Protein AF-0000000080440309 (afdb_homodimer)

Organism: NCBI:txid29372

Nearest PDB structures (foldseek):
  2r6d-assembly1_A  TM=6.474E-01  e=8.992E-04  unclassified
  7x1y-assembly1_A  TM=7.489E-01  e=9.544E-03  Synechococcus elongatus PCC 7942 = FACHB-805
  2b8t-assembly1_A  TM=6.253E-01  e=3.786E-02  Ureaplasma parvum
  8ro0-assembly1_B  TM=3.410E-01  e=2.085E-01  Caenorhabditis elegans
  5m59-assembly4_A  TM=3.272E-01  e=3.280E+00  Thermochaetoides thermophila

Radius of gyration: 19.25 Å; Cα contacts (8 Å, |Δi|>4): 485; chains: 2; bounding box: 38×58×42 Å

Foldseek 3Di:
DFAEDEDAPPPCVVVVLQVVQQVCLVVAPFAEEEEEQDCVCVVSHDPSHHYYHCVVPLQEALVSVLVVVVVVCVVGLRYAEYEYEAVVVRHPDDPVSVLVSVVVVVVVCVVSVHYYYYYYNCVVPPDDDPSCVVND/DFAEDEDAPPPCVVVVLQVVQQVCLVVAPFAEEEEEQDCPCVVSHDPSHHYYHCVVPLQEALVSVLVVVVVVCVVGLRYAEYEYEAVVVRHPDDPVSVLVSVVVVVVVCVVSVHYYYYYYNCVPPPDDDPSCVVND

Secondary structure (DSSP, 8-state):
-EEEEEE-TTSSHHHHHHHHHHHHTTT-SSEEEEEESSSTTGGGS-TTSEEEEGGGGT--SHHHHHHHHHHHHHH-TTEEEEEE--HHHH----HHHHHHHHHHHHHHHHHHT-EEEEEEEGGG-SS--HHHHTT-/-EEEEEE-TTSSHHHHHHHHHHHHTTT-SSEEEEEESSSTTGGGS-TTSEEEEGGGGT--SHHHHHHHHHHHHHH-TTEEEEEES-HHHH----HHHHHHHHHHHHHHHHHHT-EEEEEEEGGG-SS--HHHHTT-

Structure (mmCIF, N/CA/C/O backbone):
data_AF-0000000080440309-model_v1
#
loop_
_entity.id
_entity.type
_entity.pdbx_description
1 polymer 'Twitching motility protein PilT'
#
loop_
_atom_site.group_PDB
_atom_site.id
_atom_site.type_symbol
_atom_site.label_atom_id
_atom_site.label_alt_id
_atom_site.label_comp_id
_atom_site.label_asym_id
_atom_site.label_entity_id
_atom_site.label_seq_id
_atom_site.pdbx_PDB_ins_code
_atom_site.Cartn_x
_atom_site.Cartn_y
_atom_site.Cartn_z
_atom_site.occupancy
_atom_site.B_iso_or_equiv
_atom_site.auth_seq_id
_atom_site.auth_comp_id
_atom_site.auth_asym_id
_atom_site.auth_atom_id
_atom_site.pdbx_PDB_model_num
ATOM 1 N N . MET A 1 1 ? 6.879 -8.375 -15.867 1 90.25 1 MET A N 1
ATOM 2 C CA . MET A 1 1 ? 6.023 -9.383 -16.5 1 90.25 1 MET A CA 1
ATOM 3 C C . MET A 1 1 ? 5.008 -9.93 -15.492 1 90.25 1 MET A C 1
ATOM 5 O O . MET A 1 1 ? 5.27 -9.961 -14.289 1 90.25 1 MET A O 1
ATOM 9 N N . ILE A 1 2 ? 3.83 -10.242 -16.094 1 93.12 2 ILE A N 1
ATOM 10 C CA . ILE A 1 2 ? 2.801 -10.875 -15.273 1 93.12 2 ILE A CA 1
ATOM 11 C C . ILE A 1 2 ? 2.52 -12.281 -15.805 1 93.12 2 ILE A C 1
ATOM 13 O O . ILE A 1 2 ? 2.268 -12.461 -17 1 93.12 2 ILE A O 1
ATOM 17 N N . GLN A 1 3 ? 2.645 -13.203 -14.938 1 90.94 3 GLN A N 1
ATOM 18 C CA . GLN A 1 3 ? 2.281 -14.586 -15.25 1 90.94 3 GLN A CA 1
ATOM 19 C C . GLN A 1 3 ? 1.115 -15.055 -14.383 1 90.94 3 GLN A C 1
ATOM 21 O O . GLN A 1 3 ? 1.166 -14.945 -13.156 1 90.94 3 GLN A O 1
ATOM 26 N N . ILE A 1 4 ? 0.115 -15.586 -15.086 1 88.75 4 ILE A N 1
ATOM 27 C CA . ILE A 1 4 ? -1.08 -16.031 -14.375 1 88.75 4 ILE A CA 1
ATOM 28 C C . ILE A 1 4 ? -1.204 -17.547 -14.461 1 88.75 4 ILE A C 1
ATOM 30 O O . ILE A 1 4 ? -1.053 -18.125 -15.547 1 88.75 4 ILE A O 1
ATOM 34 N N . PHE A 1 5 ? -1.469 -18.109 -13.383 1 83.19 5 PHE A N 1
ATOM 35 C CA . PHE A 1 5 ? -1.738 -19.547 -13.32 1 83.19 5 PHE A CA 1
ATOM 36 C C . PHE A 1 5 ? -3.207 -19.812 -13.016 1 83.19 5 PHE A C 1
ATOM 38 O O . PHE A 1 5 ? -3.727 -19.344 -12 1 83.19 5 PHE A O 1
ATOM 45 N N . CYS A 1 6 ? -3.871 -20.344 -14.086 1 76.31 6 CYS A N 1
ATOM 46 C CA . CYS A 1 6 ? -5.293 -20.641 -13.969 1 76.31 6 CYS A CA 1
ATOM 47 C C . CYS A 1 6 ? -5.52 -22.141 -13.805 1 76.31 6 CYS A C 1
ATOM 49 O O . CYS A 1 6 ? -4.969 -22.938 -14.57 1 76.31 6 CYS A O 1
ATOM 51 N N . ASN A 1 7 ? -5.418 -22.734 -12.664 1 61.34 7 ASN A N 1
ATOM 52 C CA . ASN A 1 7 ? -5.766 -24.156 -12.664 1 61.34 7 ASN A CA 1
ATOM 53 C C . ASN A 1 7 ? -6.875 -24.453 -11.664 1 61.34 7 ASN A C 1
ATOM 55 O O . ASN A 1 7 ? -7.242 -23.609 -10.852 1 61.34 7 ASN A O 1
ATOM 59 N N . GLU A 1 8 ? -7.516 -25.609 -11.844 1 60.97 8 GLU A N 1
ATOM 60 C CA . GLU A 1 8 ? -8.625 -26.078 -11.016 1 60.97 8 GLU A CA 1
ATOM 61 C C . GLU A 1 8 ? -8.234 -26.125 -9.547 1 60.97 8 GLU A C 1
ATOM 63 O O . GLU A 1 8 ? -7.062 -26.328 -9.219 1 60.97 8 GLU A O 1
ATOM 68 N N . ARG A 1 9 ? -9.156 -25.594 -8.727 1 59.94 9 ARG A N 1
ATOM 69 C CA . ARG A 1 9 ? -8.977 -25.719 -7.285 1 59.94 9 ARG A CA 1
ATOM 70 C C . ARG A 1 9 ? -8.484 -27.125 -6.914 1 59.94 9 ARG A C 1
ATOM 72 O O . ARG A 1 9 ? -8.961 -28.125 -7.469 1 59.94 9 ARG A O 1
ATOM 79 N N . GLY A 1 10 ? -7.578 -27.203 -5.992 1 59.69 10 GLY A N 1
ATOM 80 C CA . GLY A 1 10 ? -7.059 -28.484 -5.547 1 59.69 10 GLY A CA 1
ATOM 81 C C . GLY A 1 10 ? -5.926 -29 -6.41 1 59.69 10 GLY A C 1
ATOM 82 O O . GLY A 1 10 ? -5.355 -30.062 -6.129 1 59.69 10 GLY A O 1
ATOM 83 N N . SER A 1 11 ? -5.594 -28.344 -7.352 1 63.12 11 SER A N 1
ATOM 84 C CA . SER A 1 11 ? -4.59 -28.812 -8.305 1 63.12 11 SER A CA 1
ATOM 85 C C . SER A 1 11 ? -3.178 -28.625 -7.762 1 63.12 11 SER A C 1
ATOM 87 O O . SER A 1 11 ? -2.199 -28.969 -8.422 1 63.12 11 SER A O 1
ATOM 89 N N . GLY A 1 12 ? -3.188 -28.156 -6.547 1 75.69 12 GLY A N 1
ATOM 90 C CA . GLY A 1 12 ? -1.875 -27.953 -5.949 1 75.69 12 GLY A CA 1
ATOM 91 C C . GLY A 1 12 ? -1.218 -26.656 -6.371 1 75.69 12 GLY A C 1
ATOM 92 O O . GLY A 1 12 ? 0.008 -26.531 -6.34 1 75.69 12 GLY A O 1
ATOM 93 N N . LYS A 1 13 ? -1.915 -25.688 -6.824 1 79.81 13 LYS A N 1
ATOM 94 C CA . LYS A 1 13 ? -1.408 -24.422 -7.344 1 79.81 13 LYS A CA 1
ATOM 95 C C . LYS A 1 13 ? -0.698 -23.625 -6.254 1 79.81 13 LYS A C 1
ATOM 97 O O . LYS A 1 13 ? 0.376 -23.062 -6.488 1 79.81 13 LYS A O 1
ATOM 102 N N . THR A 1 14 ? -1.369 -23.609 -5.203 1 86.19 14 THR A N 1
ATOM 103 C CA . THR A 1 14 ? -0.764 -22.875 -4.094 1 86.19 14 THR A CA 1
ATOM 104 C C . THR A 1 14 ? 0.621 -23.438 -3.773 1 86.19 14 THR A C 1
ATOM 106 O O . THR A 1 14 ? 1.584 -22.672 -3.641 1 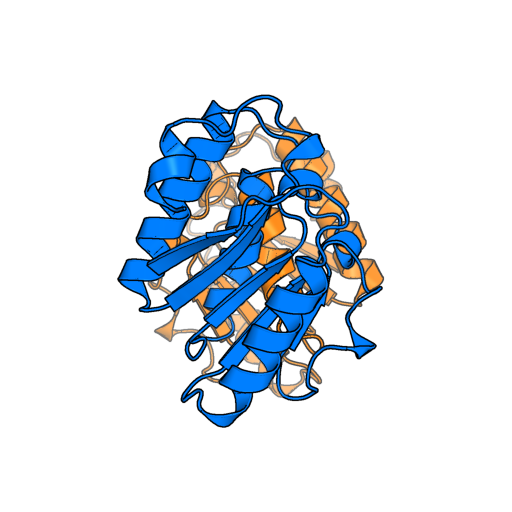86.19 14 THR A O 1
ATOM 109 N N . LYS A 1 15 ? 0.647 -24.734 -3.734 1 89.69 15 LYS A N 1
ATOM 110 C CA . LYS A 1 15 ? 1.922 -25.375 -3.436 1 89.69 15 LYS A CA 1
ATOM 111 C C . LYS A 1 15 ? 2.967 -25.047 -4.5 1 89.69 15 LYS A C 1
ATOM 113 O O . LYS A 1 15 ? 4.125 -24.781 -4.176 1 89.69 15 LYS A O 1
ATOM 118 N N . LYS A 1 16 ? 2.572 -25.062 -5.672 1 90.81 16 LYS A N 1
ATOM 119 C CA . LYS A 1 16 ? 3.492 -24.766 -6.77 1 90.81 16 LYS A CA 1
ATOM 120 C C . LYS A 1 16 ? 4 -23.328 -6.699 1 90.81 16 LYS A C 1
ATOM 122 O O . LYS A 1 16 ? 5.184 -23.078 -6.93 1 90.81 16 LYS A O 1
ATOM 127 N N . LEU A 1 17 ? 3.145 -22.422 -6.449 1 93.69 17 LEU A N 1
ATOM 128 C CA . LEU A 1 17 ? 3.521 -21.016 -6.348 1 93.69 17 LEU A CA 1
ATOM 129 C C . LEU A 1 17 ? 4.516 -20.812 -5.211 1 93.69 17 LEU A C 1
ATOM 131 O O . LEU A 1 17 ? 5.512 -20.109 -5.379 1 93.69 17 LEU A O 1
ATOM 135 N N . ILE A 1 18 ? 4.262 -21.453 -4.156 1 95.94 18 ILE A N 1
ATOM 136 C CA . ILE A 1 18 ? 5.137 -21.359 -2.992 1 95.94 18 ILE A CA 1
ATOM 137 C C . ILE A 1 18 ? 6.504 -21.953 -3.318 1 95.94 18 ILE A C 1
ATOM 139 O O . ILE A 1 18 ? 7.539 -21.359 -3.008 1 95.94 18 ILE A O 1
ATOM 143 N N . GLU A 1 19 ? 6.434 -23.078 -3.902 1 95.12 19 GLU A N 1
ATOM 144 C CA . GLU A 1 19 ? 7.684 -23.719 -4.281 1 95.12 19 GLU A CA 1
ATOM 145 C C . GLU A 1 19 ? 8.492 -22.844 -5.227 1 95.12 19 GLU A C 1
ATOM 147 O O . GLU A 1 19 ? 9.711 -22.703 -5.066 1 95.12 19 GLU A O 1
ATOM 152 N N . LYS A 1 20 ? 7.82 -22.312 -6.156 1 93.94 20 LYS A N 1
ATOM 153 C CA . LYS A 1 20 ? 8.484 -21.422 -7.094 1 93.94 20 LYS A CA 1
ATOM 154 C C . LYS A 1 20 ? 9.148 -20.25 -6.363 1 93.94 20 LYS A C 1
ATOM 156 O O . LYS A 1 20 ? 10.312 -19.938 -6.621 1 93.94 20 LYS A O 1
ATOM 161 N N . ALA A 1 21 ? 8.461 -19.594 -5.461 1 96.19 21 ALA A N 1
ATOM 162 C CA . ALA A 1 21 ? 8.984 -18.469 -4.684 1 96.19 21 ALA A CA 1
ATOM 163 C C . ALA A 1 21 ? 10.188 -18.906 -3.848 1 96.19 21 ALA A C 1
ATOM 165 O O . ALA A 1 21 ? 11.211 -18.219 -3.812 1 96.19 21 ALA A O 1
ATOM 166 N N . ASN A 1 22 ? 10.125 -20.094 -3.275 1 97.44 22 ASN A N 1
ATOM 167 C CA . ASN A 1 22 ? 11.164 -20.594 -2.385 1 97.44 22 ASN A CA 1
ATOM 168 C C . ASN A 1 22 ? 12.438 -20.938 -3.152 1 97.44 22 ASN A C 1
ATOM 170 O O . ASN A 1 22 ? 13.547 -20.797 -2.619 1 97.44 22 ASN A O 1
ATOM 174 N N . ILE A 1 23 ? 12.281 -21.344 -4.289 1 95.06 23 ILE A N 1
ATOM 175 C CA . ILE A 1 23 ? 13.43 -21.688 -5.121 1 95.06 23 ILE A CA 1
ATOM 176 C C . ILE A 1 23 ? 14.125 -20.406 -5.582 1 95.06 23 ILE A C 1
ATOM 178 O O . ILE A 1 23 ? 15.352 -20.281 -5.5 1 95.06 23 ILE A O 1
ATOM 182 N N . TYR A 1 24 ? 13.32 -19.422 -5.914 1 93.19 24 TYR A N 1
ATOM 183 C CA . TYR A 1 24 ? 13.852 -18.219 -6.527 1 93.19 24 TYR A CA 1
ATOM 184 C C . TYR A 1 24 ? 14.523 -17.328 -5.488 1 93.19 24 TYR A C 1
ATOM 186 O O . TYR A 1 24 ? 15.375 -16.5 -5.824 1 93.19 24 TYR A O 1
ATOM 194 N N . VAL A 1 25 ? 14.148 -17.438 -4.254 1 93.06 25 VAL A N 1
ATOM 195 C CA . VAL A 1 25 ? 14.672 -16.562 -3.211 1 93.06 25 VAL A CA 1
ATOM 196 C C . VAL A 1 25 ? 16.188 -16.719 -3.113 1 93.06 25 VAL A C 1
ATOM 198 O O . VAL A 1 25 ? 16.891 -15.781 -2.727 1 93.06 25 VAL A O 1
ATOM 201 N N . ARG A 1 26 ? 16.703 -17.844 -3.549 1 90.69 26 ARG A N 1
ATOM 202 C CA . ARG A 1 26 ? 18.141 -18.125 -3.482 1 90.69 26 ARG A CA 1
ATOM 203 C C . ARG A 1 26 ? 18.875 -17.438 -4.621 1 90.69 26 ARG A C 1
ATOM 205 O O . ARG A 1 26 ? 20.078 -17.156 -4.504 1 90.69 26 ARG A O 1
ATOM 212 N N . GLU A 1 27 ? 18.219 -17.156 -5.574 1 92.56 27 GLU A N 1
ATOM 213 C CA . GLU A 1 27 ? 18.859 -16.609 -6.77 1 92.56 27 GLU A CA 1
ATOM 214 C C . GLU A 1 27 ? 18.5 -15.148 -6.961 1 92.56 27 GLU A C 1
ATOM 216 O O . GLU A 1 27 ? 19.125 -14.453 -7.766 1 92.56 27 GLU A O 1
ATOM 221 N N . ALA A 1 28 ? 17.531 -14.711 -6.281 1 90.25 28 ALA A N 1
ATOM 222 C CA . ALA A 1 28 ? 17.016 -13.359 -6.48 1 90.25 28 ALA A CA 1
ATOM 223 C C . ALA A 1 28 ? 18.062 -12.312 -6.086 1 90.25 28 ALA A C 1
ATOM 225 O O . ALA A 1 28 ? 18.781 -12.484 -5.098 1 90.25 28 ALA A O 1
ATOM 226 N N . LYS A 1 29 ? 18.125 -11.289 -6.852 1 92.94 29 LYS A N 1
ATOM 227 C CA . LYS A 1 29 ? 19 -10.172 -6.543 1 92.94 29 LYS A CA 1
ATOM 228 C C . LYS A 1 29 ? 18.328 -9.172 -5.613 1 92.94 29 LYS A C 1
ATOM 230 O O . LYS A 1 29 ? 18.984 -8.477 -4.84 1 92.94 29 LYS A O 1
ATOM 235 N N . GLY A 1 30 ? 17.062 -9.125 -5.754 1 95.56 30 GLY A N 1
ATOM 236 C CA . GLY A 1 30 ? 16.266 -8.227 -4.922 1 95.56 30 GLY A CA 1
ATOM 237 C C . GLY A 1 30 ? 15.328 -8.953 -3.986 1 95.56 30 GLY A C 1
ATOM 238 O O . GLY A 1 30 ? 15.484 -10.156 -3.75 1 95.56 30 GLY A O 1
ATOM 239 N N . ASN A 1 31 ? 14.445 -8.242 -3.404 1 97 31 ASN A N 1
ATOM 240 C CA . ASN A 1 31 ? 13.523 -8.789 -2.414 1 97 31 ASN A CA 1
ATOM 241 C C . ASN A 1 31 ? 12.32 -9.445 -3.076 1 97 31 ASN A C 1
ATOM 243 O O . ASN A 1 31 ? 11.953 -9.102 -4.203 1 97 31 ASN A O 1
ATOM 247 N N . ILE A 1 32 ? 11.766 -10.398 -2.361 1 97.88 32 ILE A N 1
ATOM 248 C CA . ILE A 1 32 ? 10.578 -11.109 -2.824 1 97.88 32 ILE A CA 1
ATOM 249 C C . ILE A 1 32 ? 9.445 -10.945 -1.816 1 97.88 32 ILE A C 1
ATOM 251 O O . ILE A 1 32 ? 9.672 -10.984 -0.605 1 97.88 32 ILE A O 1
ATOM 255 N N . VAL A 1 33 ? 8.25 -10.734 -2.391 1 98.06 33 VAL A N 1
ATOM 256 C CA . VAL A 1 33 ? 7.062 -10.617 -1.55 1 98.06 33 VAL A CA 1
ATOM 257 C C . VAL A 1 33 ? 6.039 -11.672 -1.946 1 98.06 33 VAL A C 1
ATOM 259 O O . VAL A 1 33 ? 5.82 -11.922 -3.135 1 98.06 33 VAL A O 1
ATOM 262 N N . PHE A 1 34 ? 5.453 -12.32 -0.954 1 98.12 34 PHE A N 1
ATOM 263 C CA . PHE A 1 34 ? 4.375 -13.281 -1.148 1 98.12 34 PHE A CA 1
ATOM 264 C C . PHE A 1 34 ? 3.092 -12.797 -0.48 1 98.12 34 PHE A C 1
ATOM 266 O O . PHE A 1 34 ? 3.053 -12.609 0.737 1 98.12 34 PHE A O 1
ATOM 273 N N . ILE A 1 35 ? 2.084 -12.664 -1.276 1 97.12 35 ILE A N 1
ATOM 274 C CA . ILE A 1 35 ? 0.816 -12.141 -0.783 1 97.12 35 ILE A CA 1
ATOM 275 C C . ILE A 1 35 ? -0.248 -13.234 -0.815 1 97.12 35 ILE A C 1
ATOM 277 O O . ILE A 1 35 ? -0.437 -13.891 -1.84 1 97.12 35 ILE A O 1
ATOM 281 N N . ASP A 1 36 ? -0.915 -13.383 0.258 1 94.5 36 ASP A N 1
ATOM 282 C CA . ASP A 1 36 ? -1.999 -14.352 0.406 1 94.5 36 ASP A CA 1
ATOM 283 C C . ASP A 1 36 ? -3.197 -13.727 1.12 1 94.5 36 ASP A C 1
ATOM 285 O O . ASP A 1 36 ? -3.104 -12.609 1.645 1 94.5 36 ASP A O 1
ATOM 289 N N . ASP A 1 37 ? -4.344 -14.383 1.021 1 91.62 37 ASP A N 1
ATOM 290 C CA . ASP A 1 37 ? -5.531 -13.828 1.661 1 91.62 37 ASP A CA 1
ATOM 291 C C . ASP A 1 37 ? -5.516 -14.086 3.166 1 91.62 37 ASP A C 1
ATOM 293 O O . ASP A 1 37 ? -6.16 -13.367 3.932 1 91.62 37 ASP A O 1
ATOM 297 N N . ASP A 1 38 ? -4.777 -15.07 3.592 1 91.25 38 ASP A N 1
ATOM 298 C CA . ASP A 1 38 ? -4.641 -15.336 5.02 1 91.25 38 ASP A CA 1
ATOM 299 C C . ASP A 1 38 ? -3.244 -15.867 5.348 1 91.25 38 ASP A C 1
ATOM 301 O O . ASP A 1 38 ? -2.342 -15.812 4.512 1 91.25 38 ASP A O 1
ATOM 305 N N . HIS A 1 39 ? -3.1 -16.344 6.562 1 93.69 39 HIS A N 1
ATOM 306 C CA . HIS A 1 39 ? -1.77 -16.703 7.039 1 93.69 39 HIS A CA 1
ATOM 307 C C . HIS A 1 39 ? -1.533 -18.203 6.922 1 93.69 39 HIS A C 1
ATOM 309 O O . HIS A 1 39 ? -0.531 -18.719 7.426 1 93.69 39 HIS A O 1
ATOM 315 N N . THR A 1 40 ? -2.424 -18.891 6.297 1 92 40 THR A N 1
ATOM 316 C CA . THR A 1 40 ? -2.4 -20.359 6.309 1 92 40 THR A CA 1
ATOM 317 C C . THR A 1 40 ? -1.112 -20.875 5.68 1 92 40 THR A C 1
ATOM 319 O O . THR A 1 40 ? -0.559 -21.891 6.129 1 92 40 THR A O 1
ATOM 322 N N . ASN A 1 41 ? -0.585 -20.172 4.734 1 94.06 41 ASN A N 1
ATOM 323 C CA . ASN A 1 41 ? 0.552 -20.688 3.982 1 94.06 41 ASN A CA 1
ATOM 324 C C . ASN A 1 41 ? 1.858 -20.031 4.418 1 94.06 41 ASN A C 1
ATOM 326 O O . ASN A 1 41 ? 2.916 -20.297 3.848 1 94.06 41 ASN A O 1
ATOM 330 N N . ALA A 1 42 ? 1.778 -19.125 5.375 1 95.81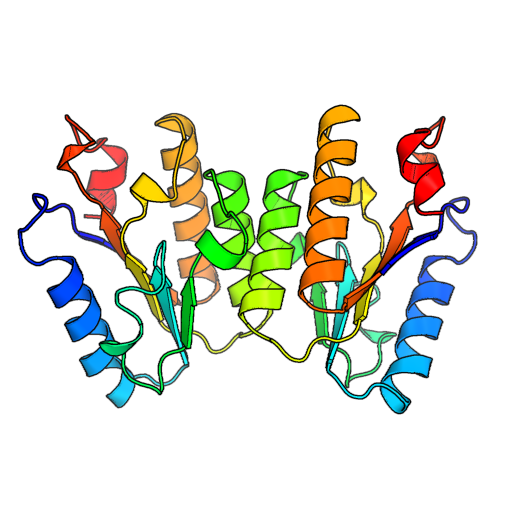 42 ALA A N 1
ATOM 331 C CA . ALA A 1 42 ? 2.936 -18.344 5.781 1 95.81 42 ALA A CA 1
ATOM 332 C C . ALA A 1 42 ? 4.102 -19.234 6.18 1 95.81 42 ALA A C 1
ATOM 334 O O . ALA A 1 42 ? 5.254 -18.969 5.836 1 95.81 42 ALA A O 1
ATOM 335 N N . ARG A 1 43 ? 3.762 -20.344 6.82 1 95.94 43 ARG A N 1
ATOM 336 C CA . ARG A 1 43 ? 4.801 -21.219 7.367 1 95.94 43 ARG A CA 1
ATOM 337 C C . ARG A 1 43 ? 5.527 -21.969 6.258 1 95.94 43 ARG A C 1
ATOM 339 O O . ARG A 1 43 ? 6.613 -22.5 6.477 1 95.94 43 ARG A O 1
ATOM 346 N N . PHE A 1 44 ? 4.984 -22.062 5.094 1 96.94 44 PHE A N 1
ATOM 347 C CA . PHE A 1 44 ? 5.578 -22.828 4 1 96.94 44 PHE A CA 1
ATOM 348 C C . PHE A 1 44 ? 6.449 -21.922 3.127 1 96.94 44 PHE A C 1
ATOM 350 O O . PHE A 1 44 ? 7.137 -22.406 2.225 1 96.94 44 PHE A O 1
ATOM 357 N N . VAL A 1 45 ? 6.422 -20.641 3.408 1 97.5 45 VAL A N 1
ATOM 358 C CA . VAL A 1 45 ? 7.188 -19.672 2.629 1 97.5 45 VAL A CA 1
ATOM 359 C C . VAL A 1 45 ? 8.531 -19.406 3.303 1 97.5 45 VAL A C 1
ATOM 361 O O . VAL A 1 45 ? 8.602 -19.266 4.523 1 97.5 45 VAL A O 1
ATOM 364 N N . ASP A 1 46 ? 9.547 -19.391 2.533 1 97.81 46 ASP A N 1
ATOM 365 C CA . ASP A 1 46 ? 10.898 -19.172 3.025 1 97.81 46 ASP A CA 1
ATOM 366 C C . ASP A 1 46 ? 10.984 -17.891 3.852 1 97.81 46 ASP A C 1
ATOM 368 O O . ASP A 1 46 ? 10.391 -16.875 3.49 1 97.81 46 ASP A O 1
ATOM 372 N N . ARG A 1 47 ? 11.766 -17.875 4.879 1 95.31 47 ARG A N 1
ATOM 373 C CA . ARG A 1 47 ? 11.852 -16.766 5.836 1 95.31 47 ARG A CA 1
ATOM 374 C C . ARG A 1 47 ? 12.414 -15.516 5.184 1 95.31 47 ARG A C 1
ATOM 376 O O . ARG A 1 47 ? 12.25 -14.414 5.703 1 95.31 47 ARG A O 1
ATOM 383 N N . ASN A 1 48 ? 13.156 -15.672 4.109 1 95.81 48 ASN A N 1
ATOM 384 C CA . ASN A 1 48 ? 13.758 -14.531 3.418 1 95.81 48 ASN A CA 1
ATOM 385 C C . ASN A 1 48 ? 12.75 -13.859 2.488 1 95.81 48 ASN A C 1
ATOM 387 O O . ASN A 1 48 ? 13.07 -12.852 1.854 1 95.81 48 ASN A O 1
ATOM 391 N N . ILE A 1 49 ? 11.586 -14.398 2.43 1 97.5 49 ILE A N 1
ATOM 392 C CA . ILE A 1 49 ? 10.508 -13.82 1.64 1 97.5 49 ILE A CA 1
ATOM 393 C C . ILE A 1 49 ? 9.523 -13.094 2.561 1 97.5 49 ILE A C 1
ATOM 395 O O . ILE A 1 49 ? 9.062 -13.656 3.557 1 97.5 49 ILE A O 1
ATOM 399 N N . ARG A 1 50 ? 9.266 -11.922 2.223 1 97 50 ARG A N 1
ATOM 400 C CA . ARG A 1 50 ? 8.266 -11.203 3.012 1 97 50 ARG A CA 1
ATOM 401 C C . ARG A 1 50 ? 6.863 -11.719 2.723 1 97 50 ARG A C 1
ATOM 403 O O . ARG A 1 50 ? 6.379 -11.625 1.593 1 97 50 ARG A O 1
ATOM 410 N N . PHE A 1 51 ? 6.277 -12.242 3.789 1 97.62 51 PHE A N 1
ATOM 411 C CA . PHE A 1 51 ? 4.91 -12.734 3.66 1 97.62 51 PHE A CA 1
ATOM 412 C C . PHE A 1 51 ? 3.91 -11.688 4.141 1 97.62 51 PHE A C 1
ATOM 414 O O . PHE A 1 51 ? 4.059 -11.133 5.23 1 97.62 51 PHE A O 1
ATOM 421 N N . VAL A 1 52 ? 2.895 -11.461 3.289 1 96.62 52 VAL A N 1
ATOM 422 C CA . VAL A 1 52 ? 1.888 -10.461 3.625 1 96.62 52 VAL A CA 1
ATOM 423 C C . VAL A 1 52 ? 0.492 -11.062 3.479 1 96.62 52 VAL A C 1
ATOM 425 O O . VAL A 1 52 ? 0.181 -11.688 2.461 1 96.62 52 VAL A O 1
ATOM 428 N N . SER A 1 53 ? -0.299 -10.844 4.453 1 94.94 53 SER A N 1
ATOM 429 C CA . SER A 1 53 ? -1.69 -11.281 4.391 1 94.94 53 SER A CA 1
ATOM 430 C C . SER A 1 53 ? -2.631 -10.102 4.184 1 94.94 53 SER A C 1
ATOM 432 O O . SER A 1 53 ? -2.611 -9.141 4.957 1 94.94 53 SER A O 1
ATOM 434 N N . THR A 1 54 ? -3.551 -10.195 3.244 1 94.31 54 THR A N 1
ATOM 435 C CA . THR A 1 54 ? -4.484 -9.109 2.955 1 94.31 54 THR A CA 1
ATOM 436 C C . THR A 1 54 ? -5.594 -9.062 4 1 94.31 54 THR A C 1
ATOM 438 O O . THR A 1 54 ? -6.266 -8.039 4.152 1 94.31 54 THR A O 1
ATOM 441 N N . ASP A 1 55 ? -5.805 -10.156 4.691 1 92.5 55 ASP A N 1
ATOM 442 C CA . ASP A 1 55 ? -6.863 -10.203 5.691 1 92.5 55 ASP A CA 1
ATOM 443 C C . ASP A 1 55 ? -6.523 -9.32 6.895 1 92.5 55 ASP A C 1
ATOM 445 O O . ASP A 1 55 ? -7.418 -8.836 7.59 1 92.5 55 ASP A O 1
ATOM 449 N N . ASP A 1 56 ? -5.266 -9.109 7.129 1 92.44 56 ASP A N 1
ATOM 450 C CA . ASP A 1 56 ? -4.836 -8.281 8.258 1 92.44 56 ASP A CA 1
ATOM 451 C C . ASP A 1 56 ? -5.398 -6.867 8.148 1 92.44 56 ASP A C 1
ATOM 453 O O . ASP A 1 56 ? -5.637 -6.211 9.164 1 92.44 56 ASP A O 1
ATOM 457 N N . PHE A 1 57 ? -5.648 -6.484 6.891 1 91.62 57 PHE A N 1
ATOM 458 C CA . PHE A 1 57 ? -6.047 -5.102 6.66 1 91.62 57 PHE A CA 1
ATOM 459 C C . PHE A 1 57 ? -7.398 -5.035 5.957 1 91.62 57 PHE A C 1
ATOM 461 O O . PHE A 1 57 ? -7.805 -3.975 5.477 1 91.62 57 PHE A O 1
ATOM 468 N N . HIS A 1 58 ? -7.988 -6.109 5.75 1 90.38 58 HIS A N 1
ATOM 469 C CA . HIS A 1 58 ? -9.289 -6.195 5.094 1 90.38 58 HIS A CA 1
ATOM 470 C C . HIS A 1 58 ? -9.25 -5.57 3.705 1 90.38 58 HIS A C 1
ATOM 472 O O . HIS A 1 58 ? -10.117 -4.762 3.359 1 90.38 58 HIS A O 1
ATOM 478 N N . ILE A 1 59 ? -8.234 -5.922 3.002 1 94.25 59 ILE A N 1
ATOM 479 C CA . ILE A 1 59 ? -8.086 -5.445 1.633 1 94.25 59 ILE A CA 1
ATOM 480 C C . ILE A 1 59 ? -9.109 -6.133 0.732 1 94.25 59 ILE A C 1
ATOM 482 O O . ILE A 1 59 ? -9.078 -7.355 0.564 1 94.25 59 ILE A O 1
ATOM 486 N N . LYS A 1 60 ? -9.977 -5.312 0.163 1 90.31 60 LYS A N 1
ATOM 487 C CA . LYS A 1 60 ? -11.008 -5.855 -0.716 1 90.31 60 LYS A CA 1
ATOM 488 C C . LYS A 1 60 ? -11.219 -4.961 -1.935 1 90.31 60 LYS A C 1
ATOM 490 O O . LYS A 1 60 ? -11.234 -3.736 -1.815 1 90.31 60 LYS A O 1
ATOM 495 N N . GLY A 1 61 ? -11.352 -5.641 -3.061 1 91.88 61 GLY A N 1
ATOM 496 C CA . GLY A 1 61 ? -11.641 -4.926 -4.297 1 91.88 61 GLY A CA 1
ATOM 497 C C . GLY A 1 61 ? -10.391 -4.562 -5.074 1 91.88 61 GLY A C 1
ATOM 498 O O . GLY A 1 61 ? -9.297 -4.5 -4.508 1 91.88 61 GLY A O 1
ATOM 499 N N . CYS A 1 62 ? -10.617 -4.254 -6.371 1 93.25 62 CYS A N 1
ATOM 500 C CA . CYS A 1 62 ? -9.516 -4.082 -7.312 1 93.25 62 CYS A CA 1
ATOM 501 C C . CYS A 1 62 ? -8.742 -2.803 -7.012 1 93.25 62 CYS A C 1
ATOM 503 O O . CYS A 1 62 ? -7.512 -2.809 -7.004 1 93.25 62 CYS A O 1
ATOM 505 N N . LYS A 1 63 ? -9.5 -1.732 -6.699 1 93.31 63 LYS A N 1
ATOM 506 C CA . LYS A 1 63 ? -8.836 -0.455 -6.457 1 93.31 63 LYS A CA 1
ATOM 507 C C . LYS A 1 63 ? -8.016 -0.501 -5.172 1 93.31 63 LYS A C 1
ATOM 509 O O . LYS A 1 63 ? -6.875 -0.037 -5.141 1 93.31 63 LYS A O 1
ATOM 514 N N . CYS A 1 64 ? -8.656 -1.071 -4.195 1 95.12 64 CYS A N 1
ATOM 515 C CA . CYS A 1 64 ? -7.977 -1.197 -2.908 1 95.12 64 CYS A CA 1
ATOM 516 C C . CYS A 1 64 ? -6.734 -2.072 -3.031 1 95.12 64 CYS A C 1
ATOM 518 O O . CYS A 1 64 ? -5.68 -1.737 -2.49 1 95.12 64 CYS A O 1
ATOM 520 N N . PHE A 1 65 ? -6.863 -3.119 -3.785 1 96.38 65 PHE A N 1
ATOM 521 C CA . PHE A 1 65 ? -5.746 -4.039 -3.963 1 96.38 65 PHE A CA 1
ATOM 522 C C . PHE A 1 65 ? -4.613 -3.377 -4.734 1 96.38 65 PHE A C 1
ATOM 524 O O . PHE A 1 65 ? -3.441 -3.555 -4.402 1 96.38 65 PHE A O 1
ATOM 531 N N . TYR A 1 66 ? -4.977 -2.705 -5.746 1 96.44 66 TYR A N 1
ATOM 532 C CA . TYR A 1 66 ? -3.953 -1.97 -6.484 1 96.44 66 TYR A CA 1
ATOM 533 C C . TYR A 1 66 ? -3.18 -1.035 -5.562 1 96.44 66 TYR A C 1
ATOM 535 O O . TYR A 1 66 ? -1.947 -1.03 -5.566 1 96.44 66 TYR A O 1
ATOM 543 N N . GLY A 1 67 ? -3.934 -0.209 -4.844 1 96.88 67 GLY A N 1
ATOM 544 C CA . GLY A 1 67 ? -3.279 0.65 -3.869 1 96.88 67 GLY A CA 1
ATOM 545 C C . GLY A 1 67 ? -2.355 -0.104 -2.934 1 96.88 67 GLY A C 1
ATOM 546 O O . GLY A 1 67 ? -1.236 0.339 -2.666 1 96.88 67 GLY A O 1
ATOM 547 N N . PHE A 1 68 ? -2.855 -1.209 -2.484 1 97.44 68 PHE A N 1
ATOM 548 C CA . PHE A 1 68 ? -2.109 -2.043 -1.55 1 97.44 68 PHE A CA 1
ATOM 549 C C . PHE A 1 68 ? -0.762 -2.441 -2.137 1 97.44 68 PHE A C 1
ATOM 551 O O . PHE A 1 68 ? 0.277 -2.266 -1.498 1 97.44 68 PHE A O 1
ATOM 558 N N . LEU A 1 69 ? -0.744 -2.893 -3.324 1 97.06 69 LEU A N 1
ATOM 559 C CA . LEU A 1 69 ? 0.487 -3.299 -3.992 1 97.06 69 LEU A CA 1
ATOM 560 C C . LEU A 1 69 ? 1.422 -2.109 -4.18 1 97.06 69 LEU A C 1
ATOM 562 O O . LEU A 1 69 ? 2.629 -2.219 -3.949 1 97.06 69 LEU A O 1
ATOM 566 N N . CYS A 1 70 ? 0.812 -1.018 -4.555 1 97 70 CYS A N 1
ATOM 567 C CA . CYS A 1 70 ? 1.625 0.175 -4.758 1 97 70 CYS A CA 1
ATOM 568 C C . CYS A 1 70 ? 2.252 0.637 -3.447 1 97 70 CYS A C 1
ATOM 570 O O . CYS A 1 70 ? 3.375 1.146 -3.436 1 97 70 CYS A O 1
ATOM 572 N N . GLY A 1 71 ? 1.526 0.487 -2.365 1 97.44 71 GLY A N 1
ATOM 573 C CA . GLY A 1 71 ? 2.1 0.781 -1.062 1 97.44 71 GLY A CA 1
ATOM 574 C C . GLY A 1 71 ? 3.314 -0.068 -0.738 1 97.44 71 GLY A C 1
ATOM 575 O O . GLY A 1 71 ? 4.324 0.444 -0.249 1 97.44 71 GLY A O 1
ATOM 576 N N . ILE A 1 72 ? 3.199 -1.32 -1.033 1 97.5 72 ILE A N 1
ATOM 577 C CA . ILE A 1 72 ? 4.309 -2.24 -0.807 1 97.5 72 ILE A CA 1
ATOM 578 C C . ILE A 1 72 ? 5.512 -1.816 -1.648 1 97.5 72 ILE A C 1
ATOM 580 O O . ILE A 1 72 ? 6.629 -1.725 -1.141 1 97.5 72 ILE A O 1
ATOM 584 N N . LEU A 1 73 ? 5.293 -1.464 -2.873 1 96.62 73 LEU A N 1
ATOM 585 C CA . LEU A 1 73 ? 6.355 -1.105 -3.803 1 96.62 73 LEU A CA 1
ATOM 586 C C . LEU A 1 73 ? 7 0.22 -3.408 1 96.62 73 LEU A C 1
ATOM 588 O O . LEU A 1 73 ? 8.203 0.411 -3.596 1 96.62 73 LEU A O 1
ATOM 592 N N . SER A 1 74 ? 6.203 1.088 -2.846 1 94.94 74 SER A N 1
ATOM 593 C CA . SER A 1 74 ? 6.711 2.395 -2.443 1 94.94 74 SER A CA 1
ATOM 594 C C . SER A 1 74 ? 7.613 2.283 -1.219 1 94.94 74 SER A C 1
ATOM 596 O O . SER A 1 74 ? 8.383 3.199 -0.923 1 94.94 74 SER A O 1
ATOM 598 N N . SER A 1 75 ? 7.5 1.184 -0.52 1 93.88 75 SER A N 1
ATOM 599 C CA . SER A 1 75 ? 8.258 0.977 0.71 1 93.88 75 SER A CA 1
ATOM 600 C C . SER A 1 75 ? 9.547 0.209 0.441 1 93.88 75 SER A C 1
ATOM 602 O O . SER A 1 75 ? 10.461 0.211 1.269 1 93.88 75 SER A O 1
ATOM 604 N N . ASP A 1 76 ? 9.594 -0.49 -0.645 1 94.44 76 ASP A N 1
ATOM 605 C CA . ASP A 1 76 ? 10.727 -1.34 -0.997 1 94.44 76 ASP A CA 1
ATOM 606 C C . ASP A 1 76 ? 11.016 -1.283 -2.496 1 94.44 76 ASP A C 1
ATOM 608 O O . ASP A 1 76 ? 10.383 -2 -3.279 1 94.44 76 ASP A O 1
ATOM 612 N N . TYR A 1 77 ? 12.023 -0.585 -2.816 1 91.56 77 TYR A N 1
ATOM 613 C CA . TYR A 1 77 ? 12.336 -0.355 -4.223 1 91.56 77 TYR A CA 1
ATOM 614 C C . TYR A 1 77 ? 13.172 -1.495 -4.789 1 91.56 77 TYR A C 1
ATOM 616 O O . TYR A 1 77 ? 13.477 -1.519 -5.984 1 91.56 77 TYR A O 1
ATOM 624 N N . ASP A 1 78 ? 13.484 -2.436 -3.965 1 95.06 78 ASP A N 1
ATOM 625 C CA . ASP A 1 78 ? 14.367 -3.518 -4.402 1 95.06 78 ASP A CA 1
ATOM 626 C C . ASP A 1 78 ? 13.57 -4.797 -4.66 1 95.06 78 ASP A C 1
ATOM 628 O O . ASP A 1 78 ? 14.156 -5.875 -4.789 1 95.06 78 ASP A O 1
ATOM 632 N N . ILE A 1 79 ? 12.336 -4.668 -4.699 1 96.56 79 ILE A N 1
ATOM 633 C CA . ILE A 1 79 ? 11.523 -5.848 -4.969 1 96.56 79 ILE A CA 1
ATOM 634 C C . ILE A 1 79 ? 11.727 -6.301 -6.41 1 96.56 79 ILE A C 1
ATOM 636 O O . ILE A 1 79 ? 11.68 -5.488 -7.336 1 96.56 79 ILE A O 1
ATOM 640 N N . GLU A 1 80 ? 11.945 -7.535 -6.523 1 97.19 80 GLU A N 1
ATOM 641 C CA . GLU A 1 80 ? 12.156 -8.125 -7.844 1 97.19 80 GLU A CA 1
ATOM 642 C C . GLU A 1 80 ? 10.969 -8.992 -8.258 1 97.19 80 GLU A C 1
ATOM 644 O O . GLU A 1 80 ? 10.609 -9.039 -9.438 1 97.19 80 GLU A O 1
ATOM 649 N N . HIS A 1 81 ? 10.367 -9.719 -7.246 1 97.38 81 HIS A N 1
ATOM 650 C CA . HIS A 1 81 ? 9.266 -10.625 -7.535 1 97.38 81 HIS A CA 1
ATOM 651 C C . HIS A 1 81 ? 8.133 -10.469 -6.527 1 97.38 81 HIS A C 1
ATOM 653 O O . HIS A 1 81 ? 8.383 -10.305 -5.328 1 97.38 81 HIS A O 1
ATOM 659 N N . ILE A 1 82 ? 6.918 -10.578 -7.105 1 97.81 82 ILE A N 1
ATOM 660 C CA . ILE A 1 82 ? 5.73 -10.633 -6.258 1 97.81 82 ILE A CA 1
ATOM 661 C C . ILE A 1 82 ? 4.898 -11.859 -6.609 1 97.81 82 ILE A C 1
ATOM 663 O O . ILE A 1 82 ? 4.59 -12.094 -7.781 1 97.81 82 ILE A O 1
ATOM 667 N N . TYR A 1 83 ? 4.602 -12.617 -5.637 1 96.88 83 TYR A N 1
ATOM 668 C CA . TYR A 1 83 ? 3.717 -13.773 -5.773 1 96.88 83 TYR A CA 1
ATOM 669 C C . TYR A 1 83 ? 2.379 -13.516 -5.094 1 96.88 83 TYR A C 1
ATOM 671 O O . TYR A 1 83 ? 2.336 -13.062 -3.945 1 96.88 83 TYR A O 1
ATOM 679 N N . ILE A 1 84 ? 1.35 -13.836 -5.773 1 95.62 84 ILE A N 1
ATOM 680 C CA . ILE A 1 84 ? 0.013 -13.602 -5.242 1 95.62 84 ILE A CA 1
ATOM 681 C C . ILE A 1 84 ? -0.819 -14.875 -5.344 1 95.62 84 ILE A C 1
ATOM 683 O O . ILE A 1 84 ? -1.029 -15.398 -6.438 1 95.62 84 ILE A O 1
ATOM 687 N N . ASP A 1 85 ? -1.253 -15.289 -4.188 1 92.56 85 ASP A N 1
ATOM 688 C CA . ASP A 1 85 ? -2.117 -16.469 -4.164 1 92.56 85 ASP A CA 1
ATOM 689 C C . ASP A 1 85 ? -3.549 -16.094 -3.795 1 92.56 85 ASP A C 1
ATOM 691 O O . ASP A 1 85 ? -3.77 -15.273 -2.898 1 92.56 85 ASP A O 1
ATOM 695 N N . GLY A 1 86 ? -4.473 -16.641 -4.555 1 85.5 86 GLY A N 1
ATOM 696 C CA . GLY A 1 86 ? -5.875 -16.453 -4.223 1 85.5 86 GLY A CA 1
ATOM 697 C C . GLY A 1 86 ? -6.414 -15.094 -4.633 1 85.5 86 GLY A C 1
ATOM 698 O O . GLY A 1 86 ? -7.215 -14.5 -3.914 1 85.5 86 GLY A O 1
ATOM 699 N N . LEU A 1 87 ? -6.102 -14.562 -5.727 1 82.25 87 LEU A N 1
ATOM 700 C CA . LEU A 1 87 ? -6.426 -13.203 -6.148 1 82.25 87 LEU A CA 1
ATOM 701 C C . LEU A 1 87 ? -7.934 -13 -6.219 1 82.25 87 LEU A C 1
ATOM 703 O O . LEU A 1 87 ? -8.445 -11.969 -5.777 1 82.25 87 LEU A O 1
ATOM 707 N N . LEU A 1 88 ? -8.656 -13.945 -6.652 1 77.81 88 LEU A N 1
ATOM 708 C CA . LEU A 1 88 ? -10.094 -13.789 -6.824 1 77.81 88 LEU A CA 1
ATOM 709 C C . LEU A 1 88 ? -10.789 -13.625 -5.473 1 77.81 88 LEU A C 1
ATOM 711 O O . LEU A 1 88 ? -11.789 -12.906 -5.367 1 77.81 88 LEU A O 1
ATOM 715 N N . SER A 1 89 ? -10.297 -14.328 -4.508 1 80.81 89 SER A N 1
ATOM 716 C CA . SER A 1 89 ? -10.867 -14.195 -3.172 1 80.81 89 SER A CA 1
ATOM 717 C C . SER A 1 89 ? -10.625 -12.797 -2.604 1 80.81 89 SER A C 1
ATOM 719 O O . SER A 1 89 ? -11.398 -12.32 -1.773 1 80.81 89 SER A O 1
ATOM 721 N N .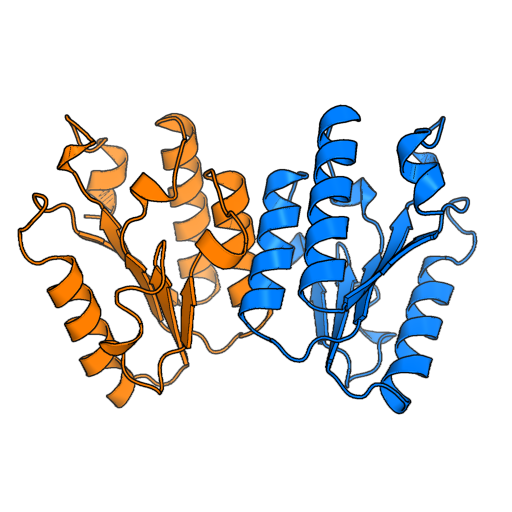 ILE A 1 90 ? -9.57 -12.266 -3.041 1 79.31 90 ILE A N 1
ATOM 722 C CA . ILE A 1 90 ? -9.18 -10.938 -2.584 1 79.31 90 ILE A CA 1
ATOM 723 C C . ILE A 1 90 ? -9.977 -9.875 -3.34 1 79.31 90 ILE A C 1
ATOM 725 O O . ILE A 1 90 ? -10.375 -8.859 -2.76 1 79.31 90 ILE A O 1
ATOM 729 N N . LEU A 1 91 ? -10.234 -10.422 -4.617 1 80.88 91 LEU A N 1
ATOM 730 C CA . LEU A 1 91 ? -10.883 -9.453 -5.492 1 80.88 91 LEU A CA 1
ATOM 731 C C . LEU A 1 91 ? -12.398 -9.641 -5.473 1 80.88 91 LEU A C 1
ATOM 733 O O . LEU A 1 91 ? -12.891 -10.75 -5.27 1 80.88 91 LEU A O 1
ATOM 737 N N . ASN A 1 92 ? -13.297 -8.719 -5.191 1 79.5 92 ASN A N 1
ATOM 738 C CA . ASN A 1 92 ? -14.75 -8.664 -5.359 1 79.5 92 ASN A CA 1
ATOM 739 C C . ASN A 1 92 ? -15.156 -7.602 -6.379 1 79.5 92 ASN A C 1
ATOM 741 O O . ASN A 1 92 ? -16 -6.75 -6.09 1 79.5 92 ASN A O 1
ATOM 745 N N . CYS A 1 93 ? -14.594 -7.973 -7.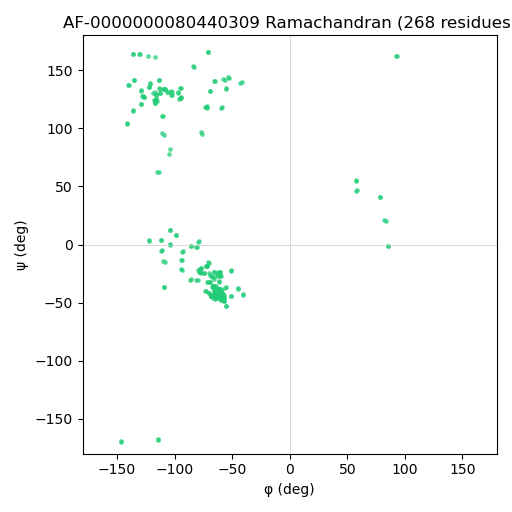668 1 83.88 93 CYS A N 1
ATOM 746 C CA . CYS A 1 93 ? -14.773 -6.879 -8.617 1 83.88 93 CYS A CA 1
ATOM 747 C C . CYS A 1 93 ? -15.375 -7.387 -9.922 1 83.88 93 CYS A C 1
ATOM 749 O O . CYS A 1 93 ? -15.398 -8.594 -10.172 1 83.88 93 CYS A O 1
ATOM 751 N N . SER A 1 94 ? -15.859 -6.477 -10.672 1 83.25 94 SER A N 1
ATOM 752 C CA . SER A 1 94 ? -16.375 -6.793 -12 1 83.25 94 SER A CA 1
ATOM 753 C C . SER A 1 94 ? -15.258 -7.141 -12.969 1 83.25 94 SER A C 1
ATOM 755 O O . SER A 1 94 ? -14.078 -6.902 -12.672 1 83.25 94 SER A O 1
ATOM 757 N N . LEU A 1 95 ? -15.672 -7.711 -14.086 1 81.44 95 LEU A N 1
ATOM 758 C CA . LEU A 1 95 ? -14.719 -8.031 -15.133 1 81.44 95 LEU A CA 1
ATOM 759 C C . LEU A 1 95 ? -14 -6.781 -15.625 1 81.44 95 LEU A C 1
ATOM 761 O O . LEU A 1 95 ? -12.789 -6.809 -15.875 1 81.44 95 LEU A O 1
ATOM 765 N N . HIS A 1 96 ? -14.742 -5.746 -15.703 1 86.88 96 HIS A N 1
ATOM 766 C CA . HIS A 1 96 ? -14.164 -4.488 -16.156 1 86.88 96 HIS A CA 1
ATOM 767 C C . HIS A 1 96 ? -13.125 -3.973 -15.172 1 86.88 96 HIS A C 1
ATOM 769 O O . HIS A 1 96 ? -12.031 -3.557 -15.57 1 86.88 96 HIS A O 1
ATOM 775 N N . GLU A 1 97 ? -13.391 -4.066 -13.969 1 88.69 97 GLU A N 1
ATOM 776 C CA . GLU A 1 97 ? -12.461 -3.625 -12.93 1 88.69 97 GLU A CA 1
ATOM 777 C C . GLU A 1 97 ? -11.211 -4.5 -12.906 1 88.69 97 GLU A C 1
ATOM 779 O O . GLU A 1 97 ? -10.102 -4.004 -12.68 1 88.69 97 GLU A O 1
ATOM 784 N N . THR A 1 98 ? -11.492 -5.711 -13.156 1 87.62 98 THR A N 1
ATOM 785 C CA . THR A 1 98 ? -10.375 -6.648 -13.18 1 87.62 98 THR A CA 1
ATOM 786 C C . THR A 1 98 ? -9.438 -6.355 -14.344 1 87.62 98 THR A C 1
ATOM 788 O O . THR A 1 98 ? -8.219 -6.355 -14.188 1 87.62 98 THR A O 1
ATOM 791 N N . LYS A 1 99 ? -9.984 -6.121 -15.438 1 88 99 LYS A N 1
ATOM 792 C CA . LYS A 1 99 ? -9.188 -5.758 -16.609 1 88 99 LYS A CA 1
ATOM 793 C C . LYS A 1 99 ? -8.367 -4.5 -16.344 1 88 99 LYS A C 1
ATOM 795 O O . LYS A 1 99 ? -7.176 -4.453 -16.656 1 88 99 LYS A O 1
ATOM 800 N N . ASP A 1 100 ? -9.008 -3.51 -15.797 1 91.69 100 ASP A N 1
ATOM 801 C CA . ASP A 1 100 ? -8.328 -2.264 -15.461 1 91.69 100 ASP A CA 1
ATOM 802 C C . ASP A 1 100 ? -7.172 -2.514 -14.484 1 91.69 100 ASP A C 1
ATOM 804 O O . ASP A 1 100 ? -6.098 -1.93 -14.625 1 91.69 100 ASP A O 1
ATOM 808 N N . LEU A 1 101 ? -7.445 -3.346 -13.57 1 92.62 101 LEU A N 1
ATOM 809 C CA . LEU A 1 101 ? -6.414 -3.689 -12.602 1 92.62 101 LEU A CA 1
ATOM 810 C C . LEU A 1 101 ? -5.195 -4.289 -13.289 1 92.62 101 LEU A C 1
ATOM 812 O O . LEU A 1 101 ? -4.066 -3.852 -13.055 1 92.62 101 LEU A O 1
ATOM 816 N N . PHE A 1 102 ? -5.391 -5.207 -14.148 1 91.31 102 PHE A N 1
ATOM 817 C CA . PHE A 1 102 ? -4.281 -5.895 -14.797 1 91.31 102 PHE A CA 1
ATOM 818 C C . PHE A 1 102 ? -3.51 -4.941 -15.703 1 91.31 102 PHE A C 1
ATOM 820 O O . PHE A 1 102 ? -2.289 -5.055 -15.836 1 91.31 102 PHE A O 1
ATOM 827 N N . LEU A 1 103 ? -4.188 -4.074 -16.312 1 92.38 103 LEU A N 1
ATOM 828 C CA . LEU A 1 103 ? -3.512 -3.066 -17.125 1 92.38 103 LEU A CA 1
ATOM 829 C C . LEU A 1 103 ? -2.59 -2.207 -16.266 1 92.38 103 LEU A C 1
ATOM 831 O O . LEU A 1 103 ? -1.441 -1.956 -16.641 1 92.38 103 LEU A O 1
ATOM 835 N N . LYS A 1 104 ? -3.113 -1.788 -15.156 1 93.56 104 LYS A N 1
ATOM 836 C CA . LYS A 1 104 ? -2.318 -0.974 -14.242 1 93.56 104 LYS A CA 1
ATOM 837 C C . LYS A 1 104 ? -1.127 -1.761 -13.703 1 93.56 104 LYS A C 1
ATOM 839 O O . LYS A 1 104 ? -0.016 -1.233 -13.617 1 93.56 104 LYS A O 1
ATOM 844 N N . LEU A 1 105 ? -1.381 -3.004 -13.406 1 93.81 105 LEU A N 1
ATOM 845 C CA . LEU A 1 105 ? -0.312 -3.848 -12.883 1 93.81 105 LEU A CA 1
ATOM 846 C C . LEU A 1 105 ? 0.772 -4.066 -13.93 1 93.81 105 LEU A C 1
ATOM 848 O O . LEU A 1 105 ? 1.963 -4.062 -13.609 1 93.81 105 LEU A O 1
ATOM 852 N N . SER A 1 106 ? 0.365 -4.254 -15.125 1 93.56 106 SER A N 1
ATOM 853 C CA . SER A 1 106 ? 1.33 -4.422 -16.203 1 93.56 106 SER A CA 1
ATOM 854 C C . SER A 1 106 ? 2.23 -3.201 -16.344 1 93.56 106 SER A C 1
ATOM 856 O O . SER A 1 106 ? 3.445 -3.334 -16.5 1 93.56 106 SER A O 1
ATOM 858 N N . LYS A 1 107 ? 1.654 -2.053 -16.203 1 94.44 107 LYS A N 1
ATOM 859 C CA . LYS A 1 107 ? 2.418 -0.811 -16.297 1 94.44 107 LYS A CA 1
ATOM 860 C C . LYS A 1 107 ? 3.436 -0.708 -15.164 1 94.44 107 LYS A C 1
ATOM 862 O O . LYS A 1 107 ? 4.586 -0.332 -15.391 1 94.44 107 LYS A O 1
ATOM 867 N N . ILE A 1 108 ? 2.998 -1.073 -14.031 1 94.38 108 ILE A N 1
ATOM 868 C CA . ILE A 1 108 ? 3.867 -0.987 -12.859 1 94.38 108 ILE A CA 1
ATOM 869 C C . ILE A 1 108 ? 5.008 -1.995 -12.992 1 94.38 108 ILE A C 1
ATOM 871 O O . ILE A 1 108 ? 6.156 -1.688 -12.664 1 94.38 108 ILE A O 1
ATOM 875 N N . CYS A 1 109 ? 4.703 -3.172 -13.398 1 94.69 109 CYS A N 1
ATOM 876 C CA . CYS A 1 109 ? 5.719 -4.199 -13.586 1 94.69 109 CYS A CA 1
ATOM 877 C C . CYS A 1 109 ? 6.793 -3.736 -14.57 1 94.69 109 CYS A C 1
ATOM 879 O O . CYS A 1 109 ? 7.984 -3.916 -14.32 1 94.69 109 CYS A O 1
ATOM 881 N N . ASN A 1 110 ? 6.355 -3.141 -15.609 1 95 110 ASN A N 1
ATOM 882 C CA . ASN A 1 110 ? 7.285 -2.652 -16.625 1 95 110 ASN A CA 1
ATOM 883 C C . ASN A 1 110 ? 8.125 -1.491 -16.109 1 95 110 ASN A C 1
ATOM 885 O O . ASN A 1 110 ? 9.344 -1.471 -16.281 1 95 110 ASN A O 1
ATOM 889 N N . LYS A 1 111 ? 7.465 -0.595 -15.438 1 94.12 111 LYS A N 1
ATOM 890 C CA . LYS A 1 111 ? 8.133 0.608 -14.945 1 94.12 111 LYS A CA 1
ATOM 891 C C . LYS A 1 111 ? 9.211 0.261 -13.922 1 94.12 111 LYS A C 1
ATOM 893 O O . LYS A 1 111 ? 10.289 0.865 -13.922 1 94.12 111 LYS A O 1
ATOM 898 N N . TYR A 1 112 ? 8.984 -0.722 -13.094 1 94 112 TYR A N 1
ATOM 899 C CA . TYR A 1 112 ? 9.875 -0.978 -11.969 1 94 112 TYR A CA 1
ATOM 900 C C . TYR A 1 112 ? 10.625 -2.295 -12.156 1 94 112 TYR A C 1
ATOM 902 O O . TYR A 1 112 ? 11.336 -2.742 -11.25 1 94 112 TYR A O 1
ATOM 910 N N . ASN A 1 113 ? 10.43 -2.945 -13.289 1 94.81 113 ASN A N 1
ATOM 911 C CA . ASN A 1 113 ? 11.094 -4.199 -13.617 1 94.81 113 ASN A CA 1
ATOM 912 C C . ASN A 1 113 ? 10.82 -5.277 -12.578 1 94.81 113 ASN A C 1
ATOM 914 O O . ASN A 1 113 ? 11.75 -5.895 -12.055 1 94.81 113 ASN A O 1
ATOM 918 N N . ILE A 1 114 ? 9.562 -5.492 -12.375 1 96.31 114 ILE A N 1
ATOM 919 C CA . ILE A 1 114 ? 9.094 -6.477 -11.414 1 96.31 114 ILE A CA 1
ATOM 920 C C . ILE A 1 114 ? 8.391 -7.621 -12.141 1 96.31 114 ILE A C 1
ATOM 922 O O . ILE A 1 114 ? 7.648 -7.395 -13.094 1 96.31 114 ILE A O 1
ATOM 926 N N . ASP A 1 115 ? 8.594 -8.852 -11.68 1 96 115 ASP A N 1
ATOM 927 C CA . ASP A 1 115 ? 7.832 -10.008 -12.156 1 96 115 ASP A CA 1
ATOM 928 C C . ASP A 1 115 ? 6.754 -10.406 -11.148 1 96 115 ASP A C 1
ATOM 930 O O . ASP A 1 115 ? 7.027 -10.555 -9.961 1 96 115 ASP A O 1
ATOM 934 N N . MET A 1 116 ? 5.547 -10.578 -11.695 1 96.19 116 MET A N 1
ATOM 935 C CA . MET A 1 116 ? 4.418 -10.953 -10.844 1 96.19 116 MET A CA 1
ATOM 936 C C . MET A 1 116 ? 3.865 -12.32 -11.242 1 96.19 116 MET A C 1
ATOM 938 O O . MET A 1 116 ? 3.695 -12.602 -12.43 1 96.19 116 MET A O 1
ATOM 942 N N . PHE A 1 117 ? 3.693 -13.148 -10.234 1 94.69 117 PHE A N 1
ATOM 943 C CA . PHE A 1 117 ? 3.115 -14.469 -10.414 1 94.69 117 PHE A CA 1
ATOM 944 C C . PHE A 1 117 ? 1.81 -14.602 -9.633 1 94.69 117 PHE A C 1
ATOM 946 O O . PHE A 1 117 ? 1.792 -14.453 -8.414 1 94.69 117 PHE A O 1
ATOM 953 N N . ILE A 1 118 ? 0.776 -14.961 -10.414 1 92.88 118 ILE A N 1
ATOM 954 C CA . ILE A 1 118 ? -0.541 -14.875 -9.789 1 92.88 118 ILE A CA 1
ATOM 955 C C . ILE A 1 118 ? -1.28 -16.203 -9.961 1 92.88 118 ILE A C 1
ATOM 957 O O . ILE A 1 118 ? -1.411 -16.703 -11.078 1 92.88 118 ILE A O 1
ATOM 961 N N . ASN A 1 119 ? -1.742 -16.672 -8.828 1 88.75 119 ASN A N 1
ATOM 962 C CA . ASN A 1 119 ? -2.678 -17.797 -8.859 1 88.75 119 ASN A CA 1
ATOM 963 C C . ASN A 1 119 ? -4.125 -17.312 -8.828 1 88.75 119 ASN A C 1
ATOM 965 O O . ASN A 1 119 ? -4.5 -16.5 -7.969 1 88.75 119 ASN A O 1
ATOM 969 N N . ILE A 1 120 ? -4.875 -17.781 -9.797 1 82 120 ILE A N 1
ATOM 970 C CA . ILE A 1 120 ? -6.305 -17.484 -9.82 1 82 120 ILE A CA 1
ATOM 971 C C . ILE A 1 120 ? -7.094 -18.781 -9.688 1 82 120 ILE A C 1
ATOM 973 O O . ILE A 1 120 ? -6.824 -19.766 -10.398 1 82 120 ILE A O 1
ATOM 977 N N . ASN A 1 121 ? -7.926 -18.828 -8.703 1 71.25 121 ASN A N 1
ATOM 978 C CA . ASN A 1 121 ? -8.773 -20 -8.57 1 71.25 121 ASN A CA 1
ATOM 979 C C . ASN A 1 121 ? -9.93 -19.969 -9.57 1 71.25 121 ASN A C 1
ATOM 981 O O . ASN A 1 121 ? -10.758 -19.062 -9.547 1 71.25 121 ASN A O 1
ATOM 985 N N . SER A 1 122 ? -9.812 -20.609 -10.672 1 62.16 122 SER A N 1
ATOM 986 C CA . SER A 1 122 ? -10.758 -20.609 -11.789 1 62.16 122 SER A CA 1
ATOM 987 C C . SER A 1 122 ? -12.109 -21.188 -11.367 1 62.16 122 SER A C 1
ATOM 989 O O . SER A 1 122 ? -13.109 -21.031 -12.078 1 62.16 122 SER A O 1
ATOM 991 N N . GLU A 1 123 ? -12.125 -22 -10.359 1 59.34 123 GLU A N 1
ATOM 992 C CA . GLU A 1 123 ? -13.445 -22.562 -10.07 1 59.34 123 GLU A CA 1
ATOM 993 C C . GLU A 1 123 ? -14.508 -21.469 -9.969 1 59.34 123 GLU A C 1
ATOM 995 O O . GLU A 1 123 ? -15.688 -21.734 -10.203 1 59.34 123 GLU A O 1
ATOM 1000 N N . LYS A 1 124 ? -14.094 -20.375 -9.719 1 57.25 124 LYS A N 1
ATOM 1001 C CA . LYS A 1 124 ? -15.07 -19.312 -9.539 1 57.25 124 LYS A CA 1
ATOM 1002 C C . LYS A 1 124 ? -15.289 -18.547 -10.844 1 57.25 124 LYS A C 1
ATOM 1004 O O . LYS A 1 124 ? -16.188 -17.719 -10.938 1 57.25 124 LYS A O 1
ATOM 1009 N N . MET A 1 125 ? -14.43 -18.781 -11.719 1 56.38 125 MET A N 1
ATOM 1010 C CA . MET A 1 125 ? -14.656 -18.094 -12.984 1 56.38 125 MET A CA 1
ATOM 1011 C C . MET A 1 125 ? -15.07 -19.062 -14.07 1 56.38 125 MET A C 1
ATOM 1013 O O . MET A 1 125 ? -14.391 -20.062 -14.312 1 56.38 125 MET A O 1
ATOM 1017 N N . THR A 1 126 ? -16.266 -19.25 -14.312 1 55.41 126 THR A N 1
ATOM 1018 C CA . THR A 1 126 ? -16.719 -20.125 -15.383 1 55.41 126 THR A CA 1
ATOM 1019 C C . THR A 1 126 ? -15.852 -19.953 -16.625 1 55.41 126 THR A C 1
ATOM 1021 O O . THR A 1 126 ? -15.578 -20.922 -17.344 1 55.41 126 THR A O 1
ATOM 1024 N N . GLU A 1 127 ? -15.492 -18.734 -17.016 1 58.41 127 GLU A N 1
ATOM 1025 C CA . GLU A 1 127 ? -14.672 -18.422 -18.172 1 58.41 127 GLU A CA 1
ATOM 1026 C C . GLU A 1 127 ? -13.625 -17.359 -17.844 1 58.41 127 GLU A C 1
ATOM 1028 O O . GLU A 1 127 ? -13.945 -16.328 -17.25 1 58.41 127 GLU A O 1
ATOM 1033 N N . ILE A 1 128 ? -12.344 -17.797 -17.922 1 64.06 128 ILE A N 1
ATOM 1034 C CA . ILE A 1 128 ? -11.281 -16.797 -17.812 1 64.06 128 ILE A CA 1
ATOM 1035 C C . ILE A 1 128 ? -11.438 -15.766 -18.938 1 64.06 128 ILE A C 1
ATOM 1037 O O . ILE A 1 128 ? -11.445 -16.125 -20.109 1 64.06 128 ILE A O 1
ATOM 1041 N N . PRO A 1 129 ? -11.664 -14.555 -18.5 1 67.94 129 PRO A N 1
ATOM 1042 C CA . PRO A 1 129 ? -11.82 -13.531 -19.531 1 67.94 129 PRO A CA 1
ATOM 1043 C C . PRO A 1 129 ? -10.617 -13.461 -20.469 1 67.94 129 PRO A C 1
ATOM 1045 O O . PRO A 1 129 ? -9.492 -13.75 -20.062 1 67.94 129 PRO A O 1
ATOM 1048 N N . GLU A 1 130 ? -10.969 -13.242 -21.703 1 67.75 130 GLU A N 1
ATOM 1049 C CA . GLU A 1 130 ? -10 -13.164 -22.781 1 67.75 130 GLU A CA 1
ATOM 1050 C C . GLU A 1 130 ? -8.797 -12.305 -22.391 1 67.75 130 GLU A C 1
ATOM 1052 O O . GLU A 1 130 ? -7.66 -12.633 -22.734 1 67.75 130 GLU A O 1
ATOM 1057 N N . PHE A 1 131 ? -9.047 -11.266 -21.672 1 66.12 131 PHE A N 1
ATOM 1058 C CA . PHE A 1 131 ? -7.965 -10.336 -21.375 1 66.12 131 PHE A CA 1
ATOM 1059 C C . PHE A 1 131 ? -6.941 -10.969 -20.453 1 66.12 131 PHE A C 1
ATOM 1061 O O . PHE A 1 131 ? -5.766 -10.602 -20.469 1 66.12 131 PHE A O 1
ATOM 1068 N N . ILE A 1 132 ? -7.383 -11.898 -19.672 1 69.31 132 ILE A N 1
ATOM 1069 C CA . ILE A 1 132 ? -6.492 -12.617 -18.75 1 69.31 132 ILE A CA 1
ATOM 1070 C C . ILE A 1 132 ? -5.633 -13.602 -19.547 1 69.31 132 ILE A C 1
ATOM 1072 O O . ILE A 1 132 ? -4.496 -13.891 -19.156 1 69.31 132 ILE A O 1
ATOM 1076 N N . GLU A 1 133 ? -6.164 -13.953 -20.641 1 69.06 133 GLU A N 1
ATOM 1077 C CA . GLU A 1 133 ? -5.465 -14.922 -21.484 1 69.06 133 GLU A CA 1
ATOM 1078 C C . GLU A 1 133 ? -4.121 -14.375 -21.953 1 69.06 133 GLU A C 1
ATOM 1080 O O . GLU A 1 133 ? -3.18 -15.141 -22.172 1 69.06 133 GLU A O 1
ATOM 1085 N N . GLU A 1 134 ? -4.066 -13.031 -22.031 1 69.31 134 GLU A N 1
ATOM 1086 C CA . GLU A 1 134 ? -2.818 -12.414 -22.469 1 69.31 134 GLU A CA 1
ATOM 1087 C C . GLU A 1 134 ? -1.728 -12.555 -21.422 1 69.31 134 GLU A C 1
ATOM 1089 O O . GLU A 1 134 ? -0.542 -12.391 -21.719 1 69.31 134 GLU A O 1
ATOM 1094 N N . PHE A 1 135 ? -2.166 -12.875 -20.25 1 71 135 PHE A N 1
ATOM 1095 C CA . PHE A 1 135 ? -1.204 -12.93 -19.156 1 71 135 PHE A CA 1
ATOM 1096 C C . PHE A 1 135 ? -0.981 -14.367 -18.688 1 71 135 PHE A C 1
ATOM 1098 O O . PHE A 1 135 ? -0.294 -14.609 -17.703 1 71 135 PHE A O 1
ATOM 1105 N N . VAL A 1 136 ? -1.745 -15.281 -19.266 1 67.19 136 VAL A N 1
ATOM 1106 C CA . VAL A 1 136 ? -1.564 -16.703 -18.969 1 67.19 136 VAL A CA 1
ATOM 1107 C C . VAL A 1 136 ? -0.455 -17.266 -19.844 1 67.19 136 VAL A C 1
ATOM 1109 O O . VAL A 1 136 ? -0.341 -16.922 -21.016 1 67.19 136 VAL A O 1
ATOM 1112 N N . MET B 1 1 ? -3.914 7.477 16.766 1 90.31 1 MET B N 1
ATOM 1113 C CA . MET B 1 1 ? -4.672 8.727 16.734 1 90.31 1 MET B CA 1
ATOM 1114 C C . MET B 1 1 ? -4.543 9.406 15.383 1 90.31 1 MET B C 1
ATOM 1116 O O . MET B 1 1 ? -3.531 9.242 14.695 1 90.31 1 MET B O 1
ATOM 1120 N N . ILE B 1 2 ? -5.68 10.078 15.055 1 93.12 2 ILE B N 1
ATOM 1121 C CA . ILE B 1 2 ? -5.664 10.867 13.828 1 93.12 2 ILE B CA 1
ATOM 1122 C C . ILE B 1 2 ? -5.852 12.344 14.164 1 93.12 2 ILE B C 1
ATOM 1124 O O . ILE B 1 2 ? -6.789 12.711 14.875 1 93.12 2 ILE B O 1
ATOM 1128 N N . GLN B 1 3 ? -4.941 13.117 13.719 1 91.06 3 GLN B N 1
ATOM 1129 C CA . GLN B 1 3 ? -5.047 14.562 13.836 1 91.06 3 GLN B CA 1
ATOM 1130 C C . GLN B 1 3 ? -5.125 15.227 12.461 1 91.06 3 GLN B C 1
ATOM 1132 O O . GLN B 1 3 ? -4.281 14.984 11.602 1 91.06 3 GLN B O 1
ATOM 1137 N N . ILE B 1 4 ? -6.145 16.062 12.344 1 88.94 4 ILE B N 1
ATOM 1138 C CA . ILE B 1 4 ? -6.359 16.719 11.055 1 88.94 4 ILE B CA 1
ATOM 1139 C C . ILE B 1 4 ? -6.121 18.219 11.195 1 88.94 4 ILE B C 1
ATOM 1141 O O . ILE B 1 4 ? -6.605 18.859 12.141 1 88.94 4 ILE B O 1
ATOM 1145 N N . PHE B 1 5 ? -5.426 18.734 10.281 1 83.25 5 PHE B N 1
ATOM 1146 C CA . PHE B 1 5 ? -5.199 20.172 10.195 1 83.25 5 PHE B CA 1
ATOM 1147 C C . PHE B 1 5 ? -5.922 20.766 8.992 1 83.25 5 PHE B C 1
ATOM 1149 O O . PHE B 1 5 ? -5.691 20.344 7.855 1 83.25 5 PHE B O 1
ATOM 1156 N N . CYS B 1 6 ? -6.98 21.562 9.344 1 76.44 6 CYS B N 1
ATOM 1157 C CA . CYS B 1 6 ? -7.797 22.188 8.312 1 76.44 6 CYS B CA 1
ATOM 1158 C C . CYS B 1 6 ? -7.473 23.672 8.195 1 76.44 6 CYS B C 1
ATOM 1160 O O . CYS B 1 6 ? -7.461 24.406 9.195 1 76.44 6 CYS B O 1
ATOM 1162 N N . ASN B 1 7 ? -6.41 24.109 7.582 1 62.12 7 ASN B N 1
ATOM 1163 C CA . ASN B 1 7 ? -6.273 25.562 7.488 1 62.12 7 ASN B CA 1
ATOM 1164 C C . ASN B 1 7 ? -6.285 26.031 6.039 1 62.12 7 ASN B C 1
ATOM 1166 O O . ASN B 1 7 ? -6.215 25.219 5.113 1 62.12 7 ASN B O 1
ATOM 1170 N N . GLU B 1 8 ? -6.559 27.312 5.844 1 61.56 8 GLU B N 1
ATOM 1171 C CA . GLU B 1 8 ? -6.637 27.953 4.535 1 61.56 8 GLU B CA 1
ATOM 1172 C C . GLU B 1 8 ? -5.348 27.75 3.744 1 61.56 8 GLU B C 1
ATOM 1174 O O . GLU B 1 8 ? -4.27 27.625 4.328 1 61.56 8 GLU B O 1
ATOM 1179 N N . ARG B 1 9 ? -5.562 27.406 2.479 1 60.38 9 ARG B N 1
ATOM 1180 C CA . ARG B 1 9 ? -4.418 27.328 1.578 1 60.38 9 ARG B CA 1
ATOM 1181 C C . ARG B 1 9 ? -3.477 28.516 1.789 1 60.38 9 ARG B C 1
ATOM 1183 O O . ARG B 1 9 ? -3.928 29.656 1.961 1 60.38 9 ARG B O 1
ATOM 1190 N N . GLY B 1 10 ? -2.203 28.25 1.76 1 60.19 10 GLY B N 1
ATOM 1191 C CA . GLY B 1 10 ? -1.217 29.312 1.927 1 60.19 10 GLY B CA 1
ATOM 1192 C C . GLY B 1 10 ? -0.911 29.609 3.381 1 60.19 10 GLY B C 1
ATOM 1193 O O . GLY B 1 10 ? -0.062 30.453 3.678 1 60.19 10 GLY B O 1
ATOM 1194 N N . SER B 1 11 ? -1.495 29 4.215 1 64.19 11 SER B N 1
ATOM 1195 C CA . SER B 1 11 ? -1.348 29.297 5.637 1 64.19 11 SER B CA 1
ATOM 1196 C C . SER B 1 11 ? -0.066 28.688 6.195 1 64.19 11 SER B C 1
ATOM 1198 O O . SER B 1 11 ? 0.242 28.859 7.379 1 64.19 11 SER B O 1
ATOM 1200 N N . GLY B 1 12 ? 0.627 28.094 5.289 1 76.12 12 GLY B N 1
ATOM 1201 C CA . GLY B 1 12 ? 1.876 27.5 5.742 1 76.12 12 GLY B CA 1
ATOM 1202 C C . GLY B 1 12 ? 1.697 26.109 6.352 1 76.12 12 GLY B C 1
ATOM 1203 O O . GLY B 1 12 ? 2.523 25.672 7.152 1 76.12 12 GLY B O 1
ATOM 1204 N N . LYS B 1 13 ? 0.664 25.438 6.09 1 80 13 LYS B N 1
ATOM 1205 C CA . LYS B 1 13 ? 0.327 24.141 6.668 1 80 13 LYS B CA 1
ATOM 1206 C C . LYS B 1 13 ? 1.354 23.078 6.281 1 80 13 LYS B C 1
ATOM 1208 O O . LYS B 1 13 ? 1.781 22.281 7.117 1 80 13 LYS B O 1
ATOM 1213 N N . THR B 1 14 ? 1.624 23.125 5.059 1 86.5 14 THR B N 1
ATOM 1214 C CA . THR B 1 14 ? 2.609 22.156 4.59 1 86.5 14 THR B CA 1
ATOM 1215 C C . THR B 1 14 ? 3.918 22.297 5.363 1 86.5 14 THR B C 1
ATOM 1217 O O . THR B 1 14 ? 4.473 21.312 5.844 1 86.5 14 THR B O 1
ATOM 1220 N N . LYS B 1 15 ? 4.305 23.531 5.488 1 89.81 15 LYS B N 1
ATOM 1221 C CA . LYS B 1 15 ? 5.547 23.797 6.207 1 89.81 15 LYS B CA 1
ATOM 1222 C C . LYS B 1 15 ? 5.457 23.328 7.652 1 89.81 15 LYS B C 1
ATOM 1224 O O . LYS B 1 15 ? 6.402 22.734 8.18 1 89.81 15 LYS B O 1
ATOM 1229 N N . LYS B 1 16 ? 4.395 23.547 8.234 1 90.94 16 LYS B N 1
ATOM 1230 C CA . LYS B 1 16 ? 4.199 23.141 9.625 1 90.94 16 LYS B CA 1
ATOM 1231 C C . LYS B 1 16 ? 4.223 21.625 9.766 1 90.94 16 LYS B C 1
ATOM 1233 O O . LYS B 1 16 ? 4.805 21.094 10.711 1 90.94 16 LYS B O 1
ATOM 1238 N N . LEU B 1 17 ? 3.58 20.953 8.906 1 93.69 17 LEU B N 1
ATOM 1239 C CA . LEU B 1 17 ? 3.543 19.484 8.938 1 93.69 17 LEU B CA 1
ATOM 1240 C C . LEU B 1 17 ? 4.941 18.906 8.766 1 93.69 17 LEU B C 1
ATOM 1242 O O . LEU B 1 17 ? 5.328 17.984 9.492 1 93.69 17 LEU B O 1
ATOM 1246 N N . ILE B 1 18 ? 5.648 19.5 7.902 1 95.94 18 ILE B N 1
ATOM 1247 C CA . ILE B 1 18 ? 7.012 19.047 7.645 1 95.94 18 ILE B CA 1
ATOM 1248 C C . ILE B 1 18 ? 7.879 19.297 8.875 1 95.94 18 ILE B C 1
ATOM 1250 O O . ILE B 1 18 ? 8.648 18.422 9.297 1 95.94 18 ILE B O 1
ATOM 1254 N N . GLU B 1 19 ? 7.73 20.453 9.367 1 95.12 19 GLU B N 1
ATOM 1255 C CA . GLU B 1 19 ? 8.492 20.797 10.562 1 95.12 19 GLU B CA 1
ATOM 1256 C C . GLU B 1 19 ? 8.18 19.828 11.711 1 95.12 19 GLU B C 1
ATOM 1258 O O . GLU B 1 19 ? 9.086 19.375 12.406 1 95.12 19 GLU B O 1
ATOM 1263 N N . LYS B 1 20 ? 6.945 19.594 11.867 1 93.94 20 LYS B N 1
ATOM 1264 C CA . LYS B 1 20 ? 6.527 18.656 12.906 1 93.94 20 LYS B CA 1
ATOM 1265 C C . LYS B 1 20 ? 7.18 17.297 12.703 1 93.94 20 LYS B C 1
ATOM 1267 O O . LYS B 1 20 ? 7.715 16.719 13.648 1 93.94 20 LYS B O 1
ATOM 1272 N N . ALA B 1 21 ? 7.152 16.734 11.508 1 96.19 21 ALA B N 1
ATOM 1273 C CA . ALA B 1 21 ? 7.758 15.453 11.18 1 96.19 21 ALA B CA 1
ATOM 1274 C C . ALA B 1 21 ? 9.258 15.469 11.445 1 96.19 21 ALA B C 1
ATOM 1276 O O . ALA B 1 21 ? 9.805 14.531 12.047 1 96.19 21 ALA B O 1
ATOM 1277 N N . ASN B 1 22 ? 9.906 16.562 11.117 1 97.38 22 ASN B N 1
ATOM 1278 C CA . ASN B 1 22 ? 11.359 16.672 11.242 1 97.38 22 ASN B CA 1
ATOM 1279 C C . ASN B 1 22 ? 11.789 16.766 12.703 1 97.38 22 ASN B C 1
ATOM 1281 O O . ASN B 1 22 ? 12.875 16.297 13.055 1 97.38 22 ASN B O 1
ATOM 1285 N N . ILE B 1 23 ? 11.016 17.328 13.461 1 95.06 23 ILE B N 1
ATOM 1286 C CA . ILE B 1 23 ? 11.32 17.438 14.883 1 95.06 23 ILE B CA 1
ATOM 1287 C C . ILE B 1 23 ? 11.156 16.062 15.555 1 95.06 23 ILE B C 1
ATOM 1289 O O . ILE B 1 23 ? 12.016 15.641 16.328 1 95.06 23 ILE B O 1
ATOM 1293 N N . TYR B 1 24 ? 10.133 15.367 15.133 1 93.12 24 TYR B N 1
ATOM 1294 C CA . TYR B 1 24 ? 9.766 14.133 15.82 1 93.12 24 TYR B CA 1
ATOM 1295 C C . TYR B 1 24 ? 10.695 12.992 15.43 1 93.12 24 TYR B C 1
ATOM 1297 O O . TYR B 1 24 ? 10.828 12.008 16.156 1 93.12 24 TYR B O 1
ATOM 1305 N N . VAL B 1 25 ? 11.32 13.078 14.297 1 92.94 25 VAL B N 1
ATOM 1306 C CA . VAL B 1 25 ? 12.156 11.984 13.805 1 92.94 25 VAL B CA 1
ATO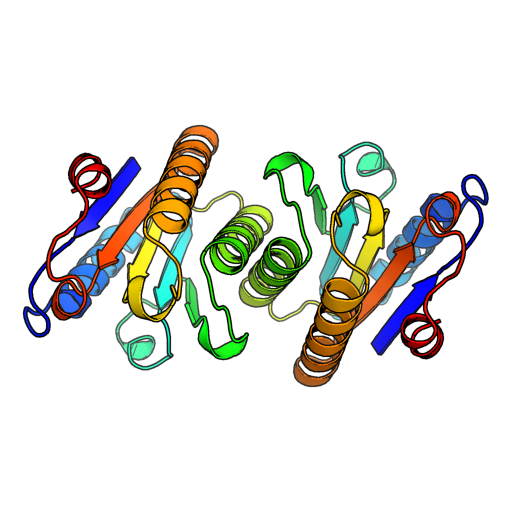M 1307 C C . VAL B 1 25 ? 13.289 11.727 14.789 1 92.94 25 VAL B C 1
ATOM 1309 O O . VAL B 1 25 ? 13.789 10.602 14.891 1 92.94 25 VAL B O 1
ATOM 1312 N N . ARG B 1 26 ? 13.656 12.703 15.578 1 90.56 26 ARG B N 1
ATOM 1313 C CA . ARG B 1 26 ? 14.742 12.594 16.547 1 90.56 26 ARG B CA 1
ATOM 1314 C C . ARG B 1 26 ? 14.297 11.859 17.797 1 90.56 26 ARG B C 1
ATOM 1316 O O . ARG B 1 26 ? 15.109 11.242 18.5 1 90.56 26 ARG B O 1
ATOM 1323 N N . GLU B 1 27 ? 13.125 11.883 18.016 1 92.38 27 GLU B N 1
ATOM 1324 C CA . GLU B 1 27 ? 12.594 11.32 19.25 1 92.38 27 GLU B CA 1
ATOM 1325 C C . GLU B 1 27 ? 11.836 10.023 19 1 92.38 27 GLU B C 1
ATOM 1327 O O . GLU B 1 27 ? 11.539 9.273 19.922 1 92.38 27 GLU B O 1
ATOM 1332 N N . ALA B 1 28 ? 11.523 9.789 17.797 1 90.25 28 ALA B N 1
ATOM 1333 C CA . ALA B 1 28 ? 10.68 8.648 17.453 1 90.25 28 ALA B CA 1
ATOM 1334 C C . ALA B 1 28 ? 11.391 7.332 17.766 1 90.25 28 ALA B C 1
ATOM 1336 O O . ALA B 1 28 ? 12.602 7.207 17.562 1 90.25 28 ALA B O 1
ATOM 1337 N N . LYS B 1 29 ? 10.648 6.41 18.25 1 92.94 29 LYS B N 1
ATOM 1338 C CA . LYS B 1 29 ? 11.172 5.07 18.516 1 92.94 29 LYS B CA 1
ATOM 1339 C C . LYS B 1 29 ? 11.086 4.191 17.266 1 92.94 29 LYS B C 1
ATOM 1341 O O . LYS B 1 29 ? 11.883 3.273 17.094 1 92.94 29 LYS B O 1
ATOM 1346 N N . GLY B 1 30 ? 10.109 4.484 16.5 1 95.5 30 GLY B N 1
ATOM 1347 C CA . GLY B 1 30 ? 9.914 3.742 15.266 1 95.5 30 GLY B CA 1
ATOM 1348 C C . GLY B 1 30 ? 10.102 4.59 14.023 1 95.5 30 GLY B C 1
ATOM 1349 O O . GLY B 1 30 ? 10.68 5.676 14.094 1 95.5 30 GLY B O 1
ATOM 1350 N N . ASN B 1 31 ? 9.711 4.086 12.922 1 96.94 31 ASN B N 1
ATOM 1351 C CA . ASN B 1 31 ? 9.906 4.75 11.633 1 96.94 31 ASN B CA 1
ATOM 1352 C C . ASN B 1 31 ? 8.797 5.762 11.359 1 96.94 31 ASN B C 1
ATOM 1354 O O . ASN B 1 31 ? 7.691 5.645 11.891 1 96.94 31 ASN B O 1
ATOM 1358 N N . ILE B 1 32 ? 9.148 6.734 10.562 1 97.88 32 ILE B N 1
ATOM 1359 C CA . ILE B 1 32 ? 8.211 7.777 10.164 1 97.88 32 ILE B CA 1
ATOM 1360 C C . ILE B 1 32 ? 8.078 7.801 8.641 1 97.88 32 ILE B C 1
ATOM 1362 O O . ILE B 1 32 ? 9.07 7.652 7.922 1 97.88 32 ILE B O 1
ATOM 1366 N N . VAL B 1 33 ? 6.82 7.969 8.211 1 98.06 33 VAL B N 1
ATOM 1367 C CA . VAL B 1 33 ? 6.551 8.07 6.781 1 98.06 33 VAL B CA 1
ATOM 1368 C C . VAL B 1 33 ? 5.852 9.398 6.48 1 98.06 33 VAL B C 1
ATOM 1370 O O . VAL B 1 33 ? 4.953 9.812 7.215 1 98.06 33 VAL B O 1
ATOM 1373 N N . PHE B 1 34 ? 6.301 10.062 5.43 1 98.12 34 PHE B N 1
ATOM 1374 C CA . PHE B 1 34 ? 5.68 11.289 4.938 1 98.12 34 PHE B CA 1
ATOM 1375 C C . PHE B 1 34 ? 5.133 11.086 3.527 1 98.12 34 PHE B C 1
ATOM 1377 O O . PHE B 1 34 ? 5.887 10.781 2.602 1 98.12 34 PHE B O 1
ATOM 1384 N N . ILE B 1 35 ? 3.863 11.305 3.402 1 97.12 35 ILE B N 1
ATOM 1385 C CA . ILE B 1 35 ? 3.197 11.07 2.125 1 97.12 35 ILE B CA 1
ATOM 1386 C C . ILE B 1 35 ? 2.729 12.398 1.537 1 97.12 35 ILE B C 1
ATOM 1388 O O . ILE B 1 35 ? 2.076 13.195 2.221 1 97.12 35 ILE B O 1
ATOM 1392 N N . ASP B 1 36 ? 3.043 12.609 0.32 1 94.56 36 ASP B N 1
ATOM 1393 C CA . ASP B 1 36 ? 2.65 13.797 -0.427 1 94.56 36 ASP B CA 1
ATOM 1394 C C . ASP B 1 36 ? 2.16 13.43 -1.826 1 94.56 36 ASP B C 1
ATOM 1396 O O . ASP B 1 36 ? 2.295 12.289 -2.258 1 94.56 36 ASP B O 1
ATOM 1400 N N . ASP B 1 37 ? 1.474 14.375 -2.463 1 91.56 37 ASP B N 1
ATOM 1401 C CA . ASP B 1 37 ? 0.956 14.078 -3.795 1 91.56 37 ASP B CA 1
ATOM 1402 C C . ASP B 1 37 ? 2.061 14.172 -4.844 1 91.56 37 ASP B C 1
ATOM 1404 O O . ASP B 1 37 ? 1.955 13.57 -5.918 1 91.56 37 ASP B O 1
ATOM 1408 N N . ASP B 1 38 ? 3.111 14.875 -4.539 1 91.25 38 ASP B N 1
ATOM 1409 C CA . ASP B 1 38 ? 4.246 14.953 -5.453 1 91.25 38 ASP B CA 1
ATOM 1410 C C . ASP B 1 38 ? 5.562 15.07 -4.684 1 91.25 38 ASP B C 1
ATOM 1412 O O . ASP B 1 38 ? 5.594 14.875 -3.467 1 91.25 38 ASP B O 1
ATOM 1416 N N . HIS B 1 39 ? 6.613 15.359 -5.41 1 93.69 39 HIS B N 1
ATOM 1417 C CA . HIS B 1 39 ? 7.945 15.312 -4.812 1 93.69 39 HIS B CA 1
ATOM 1418 C C . HIS B 1 39 ? 8.414 16.703 -4.41 1 93.69 39 HIS B C 1
ATOM 1420 O O . HIS B 1 39 ? 9.57 16.891 -4.035 1 93.69 39 HIS B O 1
ATOM 1426 N N . THR B 1 40 ? 7.551 17.672 -4.492 1 92 40 THR B N 1
ATOM 1427 C CA . THR B 1 40 ? 7.957 19.062 -4.332 1 92 40 THR B CA 1
ATOM 1428 C C . THR B 1 40 ? 8.539 19.297 -2.943 1 92 40 THR B C 1
ATOM 1430 O O . THR B 1 40 ? 9.484 20.078 -2.787 1 92 40 THR B O 1
ATOM 1433 N N . ASN B 1 41 ? 8.07 18.578 -1.97 1 94 41 ASN B N 1
ATOM 1434 C CA . ASN B 1 41 ? 8.461 18.859 -0.593 1 94 41 ASN B CA 1
ATOM 1435 C C . ASN B 1 41 ? 9.477 17.844 -0.081 1 94 41 ASN B C 1
ATOM 1437 O O . ASN B 1 41 ? 9.883 17.891 1.082 1 94 41 ASN B O 1
ATOM 1441 N N . ALA B 1 42 ? 9.852 16.891 -0.913 1 95.81 42 ALA B N 1
ATOM 1442 C CA . ALA B 1 42 ? 10.711 15.789 -0.495 1 95.81 42 ALA B CA 1
ATOM 1443 C C . ALA B 1 42 ? 12.016 16.312 0.098 1 95.81 42 ALA B C 1
ATOM 1445 O O . ALA B 1 42 ? 12.5 15.789 1.106 1 95.81 42 ALA B O 1
ATOM 1446 N N . ARG B 1 43 ? 12.508 17.391 -0.495 1 95.94 43 ARG B N 1
ATOM 1447 C CA . ARG B 1 43 ? 13.82 17.906 -0.099 1 95.94 43 ARG B CA 1
ATOM 1448 C C . ARG B 1 43 ? 13.758 18.547 1.279 1 95.94 43 ARG B C 1
ATOM 1450 O O . ARG B 1 43 ? 14.797 18.766 1.917 1 95.94 43 ARG B O 1
ATOM 1457 N N . PHE B 1 44 ? 12.625 18.906 1.772 1 96.94 44 PHE B N 1
ATOM 1458 C CA . PHE B 1 44 ? 12.484 19.594 3.049 1 96.94 44 PHE B CA 1
ATOM 1459 C C . PHE B 1 44 ? 12.25 18.609 4.18 1 96.94 44 PHE B C 1
ATOM 1461 O O . PHE B 1 44 ? 12.227 18.984 5.352 1 96.94 44 PHE B O 1
ATOM 1468 N N . VAL B 1 45 ? 12.102 17.344 3.828 1 97.5 45 VAL B N 1
ATOM 1469 C CA . VAL B 1 45 ? 11.836 16.297 4.812 1 97.5 45 VAL B CA 1
ATOM 1470 C C . VAL B 1 45 ? 13.148 15.625 5.219 1 97.5 45 VAL B C 1
ATOM 1472 O O . VAL B 1 45 ? 13.992 15.328 4.367 1 97.5 45 VAL B O 1
ATOM 1475 N N . ASP B 1 46 ? 13.312 15.445 6.461 1 97.75 46 ASP B N 1
ATOM 1476 C CA . ASP B 1 46 ? 14.516 14.828 7.008 1 97.75 46 ASP B CA 1
ATOM 1477 C C . ASP B 1 46 ? 14.805 13.484 6.332 1 97.75 46 ASP B C 1
ATOM 1479 O O . ASP B 1 46 ? 13.883 12.703 6.082 1 97.75 46 ASP B O 1
ATOM 1483 N N . ARG B 1 47 ? 16.031 13.148 6.113 1 95.25 47 ARG B N 1
ATOM 1484 C CA . ARG B 1 47 ? 16.453 11.977 5.359 1 95.25 47 ARG B CA 1
ATOM 1485 C C . ARG B 1 47 ? 16.062 10.688 6.086 1 95.25 47 ARG B C 1
ATOM 1487 O O . ARG B 1 47 ? 16.031 9.617 5.48 1 95.25 47 ARG B O 1
ATOM 1494 N N . ASN B 1 48 ? 15.891 10.766 7.387 1 95.81 48 ASN B N 1
ATOM 1495 C CA . ASN B 1 48 ? 15.531 9.594 8.172 1 95.81 48 ASN B CA 1
ATOM 1496 C C . ASN B 1 48 ? 14.031 9.297 8.086 1 95.81 48 ASN B C 1
ATOM 1498 O O . ASN B 1 48 ? 13.562 8.312 8.656 1 95.81 48 ASN B O 1
ATOM 1502 N N . ILE B 1 49 ? 13.344 10.125 7.391 1 97.5 49 ILE B N 1
ATOM 1503 C CA . ILE B 1 49 ? 11.914 9.93 7.16 1 97.5 49 ILE B CA 1
ATOM 1504 C C . ILE B 1 49 ? 11.688 9.391 5.75 1 97.5 49 ILE B C 1
ATOM 1506 O O . ILE B 1 49 ? 12.203 9.945 4.777 1 97.5 49 ILE B O 1
ATOM 1510 N N . ARG B 1 50 ? 10.969 8.367 5.688 1 97 50 ARG B N 1
ATOM 1511 C CA . ARG B 1 50 ? 10.641 7.855 4.363 1 97 50 ARG B CA 1
ATOM 1512 C C . ARG B 1 50 ? 9.617 8.75 3.668 1 97 50 ARG B C 1
ATOM 1514 O O . ARG B 1 50 ? 8.5 8.906 4.148 1 97 50 ARG B O 1
ATOM 1521 N N . PHE B 1 51 ? 10.078 9.289 2.549 1 97.62 51 PHE B N 1
ATOM 1522 C CA . PHE B 1 51 ? 9.188 10.125 1.762 1 97.62 51 PHE B CA 1
ATOM 1523 C C . PHE B 1 51 ? 8.562 9.336 0.623 1 97.62 51 PHE B C 1
ATOM 1525 O O . PHE B 1 51 ? 9.258 8.656 -0.127 1 97.62 51 PHE B O 1
ATOM 1532 N N . VAL B 1 52 ? 7.227 9.461 0.525 1 96.62 52 VAL B N 1
ATOM 1533 C CA . VAL B 1 52 ? 6.508 8.727 -0.509 1 96.62 52 VAL B CA 1
ATOM 1534 C C . VAL B 1 52 ? 5.605 9.68 -1.292 1 96.62 52 VAL B C 1
ATOM 1536 O O . VAL B 1 52 ? 4.859 10.461 -0.701 1 96.62 52 VAL B O 1
ATOM 1539 N N . SER B 1 53 ? 5.68 9.586 -2.562 1 95 53 SER B N 1
ATOM 1540 C CA . SER B 1 53 ? 4.797 10.367 -3.422 1 95 53 SER B CA 1
ATOM 1541 C C . SER B 1 53 ? 3.707 9.492 -4.035 1 95 53 SER B C 1
ATOM 1543 O O . SER B 1 53 ? 4 8.484 -4.684 1 95 53 SER B O 1
ATOM 1545 N N . THR B 1 54 ? 2.457 9.914 -3.973 1 94.38 54 THR B N 1
ATOM 1546 C CA . THR B 1 54 ? 1.342 9.148 -4.516 1 94.38 54 THR B CA 1
ATOM 1547 C C . THR B 1 54 ? 1.285 9.281 -6.035 1 94.38 54 THR B C 1
ATOM 1549 O O . THR B 1 54 ? 0.667 8.453 -6.715 1 94.38 54 THR B O 1
ATOM 1552 N N . ASP B 1 55 ? 1.898 10.305 -6.559 1 92.62 55 ASP B N 1
ATOM 1553 C CA . ASP B 1 55 ? 1.869 10.516 -8 1 92.62 55 ASP B CA 1
ATOM 1554 C C . ASP B 1 55 ? 2.701 9.469 -8.734 1 92.62 55 ASP B C 1
ATOM 1556 O O . ASP B 1 55 ? 2.443 9.164 -9.898 1 92.62 55 ASP B O 1
ATOM 1560 N N . ASP B 1 56 ? 3.65 8.906 -8.062 1 92.44 56 ASP B N 1
ATOM 1561 C CA . ASP B 1 56 ? 4.504 7.895 -8.68 1 92.44 56 ASP B CA 1
ATOM 1562 C C . ASP B 1 56 ? 3.682 6.691 -9.141 1 92.44 56 ASP B C 1
ATOM 1564 O O . ASP B 1 56 ? 4.043 6.023 -10.109 1 92.44 56 ASP B O 1
ATOM 1568 N N . PHE B 1 57 ? 2.559 6.512 -8.445 1 91.75 57 PHE B N 1
ATOM 1569 C CA . PHE B 1 57 ? 1.772 5.312 -8.703 1 91.75 57 PHE B CA 1
ATOM 1570 C C . PHE B 1 57 ? 0.353 5.676 -9.125 1 91.75 57 PHE B C 1
ATOM 1572 O O . PHE B 1 57 ? -0.526 4.812 -9.172 1 91.75 57 PHE B O 1
ATOM 1579 N N . HIS B 1 58 ? 0.09 6.879 -9.25 1 90.56 58 HIS B N 1
ATOM 1580 C CA . HIS B 1 58 ? -1.223 7.367 -9.664 1 90.56 58 HIS B CA 1
ATOM 1581 C C . HIS B 1 58 ? -2.309 6.895 -8.695 1 90.56 58 HIS B C 1
ATOM 1583 O O . HIS B 1 58 ? -3.342 6.379 -9.125 1 90.56 58 HIS B O 1
ATOM 1589 N N . ILE B 1 59 ? -2.008 7.055 -7.469 1 94.38 59 ILE B N 1
ATOM 1590 C CA . ILE B 1 59 ? -2.969 6.695 -6.43 1 94.38 59 ILE B CA 1
ATOM 1591 C C . ILE B 1 59 ? -4.109 7.711 -6.41 1 94.38 59 ILE B C 1
ATOM 1593 O O . ILE B 1 59 ? -3.891 8.898 -6.145 1 94.38 59 ILE B O 1
ATOM 1597 N N . LYS B 1 60 ? -5.301 7.203 -6.66 1 90.19 60 LYS B N 1
ATOM 1598 C CA . LYS B 1 60 ? -6.469 8.078 -6.68 1 90.19 60 LYS B CA 1
ATOM 1599 C C . LYS B 1 60 ? -7.672 7.406 -6.031 1 90.19 60 LYS B C 1
ATOM 1601 O O . LYS B 1 60 ? -7.918 6.219 -6.246 1 90.19 60 LYS B O 1
ATOM 1606 N N . GLY B 1 61 ? -8.352 8.211 -5.242 1 91.75 61 GLY B N 1
ATOM 1607 C CA . GLY B 1 61 ? -9.57 7.73 -4.613 1 91.75 61 GLY B CA 1
ATOM 1608 C C . GLY B 1 61 ? -9.344 7.133 -3.238 1 91.75 61 GLY B C 1
ATOM 1609 O O . GLY B 1 61 ? -8.219 6.734 -2.91 1 91.75 61 GLY B O 1
ATOM 1610 N N . CYS B 1 62 ? -10.469 7.031 -2.492 1 93.12 62 CYS B N 1
ATOM 1611 C CA . CYS B 1 62 ? -10.398 6.676 -1.08 1 93.12 62 CYS B CA 1
ATOM 1612 C C . CYS B 1 62 ? -9.992 5.219 -0.902 1 93.12 62 CYS B C 1
ATOM 1614 O O . CYS B 1 62 ? -9.141 4.906 -0.07 1 93.12 62 CYS B O 1
ATOM 1616 N N . LYS B 1 63 ? -10.57 4.355 -1.754 1 93.25 63 LYS B N 1
ATOM 1617 C CA . LYS B 1 63 ? -10.281 2.934 -1.612 1 93.25 63 LYS B CA 1
ATOM 1618 C C . LYS B 1 63 ? -8.828 2.633 -1.976 1 93.25 63 LYS B C 1
ATOM 1620 O O . LYS B 1 63 ? -8.148 1.889 -1.267 1 93.25 63 LYS B O 1
ATOM 1625 N N . CYS B 1 64 ? -8.461 3.24 -3.064 1 95.19 64 CYS B N 1
ATOM 1626 C CA . CYS B 1 64 ? -7.086 3.055 -3.516 1 95.19 64 CYS B CA 1
ATOM 1627 C C . CYS B 1 64 ? -6.094 3.586 -2.486 1 95.19 64 CYS B C 1
ATOM 1629 O O . CYS B 1 64 ? -5.09 2.938 -2.193 1 95.19 64 CYS B O 1
ATOM 1631 N N . PHE B 1 65 ? -6.426 4.703 -1.918 1 96.31 65 PHE B N 1
ATOM 1632 C CA . PHE B 1 65 ? -5.547 5.32 -0.932 1 96.31 65 PHE B CA 1
ATOM 1633 C C . PHE B 1 65 ? -5.473 4.473 0.332 1 96.31 65 PHE B C 1
ATOM 1635 O O . PHE B 1 65 ? -4.395 4.305 0.909 1 96.31 65 PHE B O 1
ATOM 1642 N N . TYR B 1 66 ? -6.582 4.023 0.747 1 96.44 66 TYR B N 1
ATOM 1643 C CA . TYR B 1 66 ? -6.578 3.135 1.901 1 96.44 66 TYR B CA 1
ATOM 1644 C C . TYR B 1 66 ? -5.66 1.94 1.665 1 96.44 66 TYR B C 1
ATOM 1646 O O . TYR B 1 66 ? -4.82 1.619 2.51 1 96.44 66 TYR B O 1
ATOM 1654 N N . GLY B 1 67 ? -5.891 1.263 0.54 1 96.88 67 GLY B N 1
ATOM 1655 C CA . GLY B 1 67 ? -5 0.167 0.193 1 96.88 67 GLY B CA 1
ATOM 1656 C C . GLY B 1 67 ? -3.533 0.556 0.228 1 96.88 67 GLY B C 1
ATOM 1657 O O . GLY B 1 67 ? -2.701 -0.187 0.751 1 96.88 67 GLY B O 1
ATOM 1658 N N . PHE B 1 68 ? -3.287 1.698 -0.32 1 97.44 68 PHE B N 1
ATOM 1659 C CA . PHE B 1 68 ? -1.923 2.209 -0.398 1 97.44 68 PHE B CA 1
ATOM 1660 C C . PHE B 1 68 ? -1.302 2.307 0.99 1 97.44 68 PHE B C 1
ATOM 1662 O O . PHE B 1 68 ? -0.201 1.801 1.22 1 97.44 68 PHE B O 1
ATOM 1669 N N . LEU B 1 69 ? -1.982 2.869 1.901 1 97.06 69 LEU B N 1
ATOM 1670 C CA . LEU B 1 69 ? -1.493 3.012 3.268 1 97.06 69 LEU B CA 1
ATOM 1671 C C . LEU B 1 69 ? -1.289 1.647 3.916 1 97.06 69 LEU B C 1
ATOM 1673 O O . LEU B 1 69 ? -0.275 1.416 4.582 1 97.06 69 LEU B O 1
ATOM 1677 N N . CYS B 1 70 ? -2.242 0.792 3.662 1 97 70 CYS B N 1
ATOM 1678 C CA . CYS B 1 70 ? -2.131 -0.543 4.242 1 97 70 CYS B CA 1
ATOM 1679 C C . CYS B 1 70 ? -0.929 -1.285 3.67 1 97 70 CYS B C 1
ATOM 1681 O O . CYS B 1 70 ? -0.281 -2.062 4.375 1 97 70 CYS B O 1
ATOM 1683 N N . GLY B 1 71 ? -0.647 -1.071 2.406 1 97.44 71 GLY B N 1
ATOM 1684 C CA . GLY B 1 71 ? 0.558 -1.637 1.821 1 97.44 71 GLY B CA 1
ATOM 1685 C C . GLY B 1 71 ? 1.828 -1.172 2.506 1 97.44 71 GLY B C 1
ATOM 1686 O O . GLY B 1 71 ? 2.721 -1.977 2.785 1 97.44 71 GLY B O 1
ATOM 1687 N N . ILE B 1 72 ? 1.873 0.095 2.771 1 97.5 72 ILE B N 1
ATOM 1688 C CA . ILE B 1 72 ? 3.023 0.667 3.461 1 97.5 72 ILE B CA 1
ATOM 1689 C C . ILE B 1 72 ? 3.162 0.036 4.844 1 97.5 72 ILE B C 1
ATOM 1691 O O . ILE B 1 72 ? 4.25 -0.398 5.23 1 97.5 72 ILE B O 1
ATOM 1695 N N . LEU B 1 73 ? 2.084 -0.113 5.551 1 96.62 73 LEU B N 1
ATOM 1696 C CA . LEU B 1 73 ? 2.086 -0.634 6.914 1 96.62 73 LEU B CA 1
ATOM 1697 C C . LEU B 1 73 ? 2.447 -2.115 6.93 1 96.62 73 LEU B C 1
ATOM 1699 O O . LEU B 1 73 ? 3.09 -2.592 7.867 1 96.62 73 LEU B O 1
ATOM 1703 N N . SER B 1 74 ? 2.062 -2.805 5.887 1 94.94 74 SER B N 1
ATOM 1704 C CA . SER B 1 74 ? 2.348 -4.234 5.809 1 94.94 74 SER B CA 1
ATOM 1705 C C . SER B 1 74 ? 3.828 -4.488 5.551 1 94.94 74 SER B C 1
ATOM 1707 O O . SER B 1 74 ? 4.32 -5.598 5.766 1 94.94 74 SER B O 1
ATOM 1709 N N . SER B 1 75 ? 4.512 -3.479 5.074 1 93.88 75 SER B N 1
ATOM 1710 C CA . SER B 1 75 ? 5.926 -3.604 4.727 1 93.88 75 SER B CA 1
ATOM 1711 C C . SER B 1 75 ? 6.82 -3.174 5.887 1 93.88 75 SER B C 1
ATOM 1713 O O . SER B 1 75 ? 8.008 -3.5 5.914 1 93.88 75 SER B O 1
ATOM 1715 N N . ASP B 1 76 ? 6.297 -2.396 6.773 1 94.38 76 ASP B N 1
ATOM 1716 C CA . ASP B 1 76 ? 7.051 -1.837 7.895 1 94.38 76 ASP B CA 1
ATOM 1717 C C . ASP B 1 76 ? 6.203 -1.809 9.164 1 94.38 76 ASP B C 1
ATOM 1719 O O . ASP B 1 76 ? 5.422 -0.879 9.375 1 94.38 76 ASP B O 1
ATOM 1723 N N . TYR B 1 77 ? 6.492 -2.705 10.016 1 91.44 77 TYR B N 1
ATOM 1724 C CA . TYR B 1 77 ? 5.684 -2.863 11.219 1 91.44 77 TYR B CA 1
ATOM 1725 C C . TYR B 1 77 ? 6.164 -1.928 12.32 1 91.44 77 TYR B C 1
ATOM 1727 O O . TYR B 1 77 ? 5.559 -1.863 13.398 1 91.44 77 TYR B O 1
ATOM 1735 N N . ASP B 1 78 ? 7.188 -1.19 12.047 1 95.06 78 ASP B N 1
ATOM 1736 C CA . ASP B 1 78 ? 7.766 -0.334 13.078 1 95.06 78 ASP B CA 1
ATOM 1737 C C . ASP B 1 78 ? 7.383 1.128 12.859 1 95.06 78 ASP B C 1
ATOM 1739 O O . ASP B 1 78 ? 7.973 2.027 13.461 1 95.06 78 ASP B O 1
ATOM 1743 N N . ILE B 1 79 ? 6.477 1.327 12.031 1 96.56 79 ILE B N 1
ATOM 1744 C CA . ILE B 1 79 ? 6.043 2.699 11.789 1 96.56 79 ILE B CA 1
ATOM 1745 C C . ILE B 1 79 ? 5.316 3.23 13.023 1 96.56 79 ILE B C 1
ATOM 1747 O O . ILE B 1 79 ? 4.438 2.561 13.57 1 96.56 79 ILE B O 1
ATOM 1751 N N . GLU B 1 80 ? 5.707 4.375 13.383 1 97.19 80 GLU B N 1
ATOM 1752 C CA . GLU B 1 80 ? 5.098 5.02 14.539 1 97.19 80 GLU B CA 1
ATOM 1753 C C . GLU B 1 80 ? 4.23 6.203 14.117 1 97.19 80 GLU B C 1
ATOM 1755 O O . GLU B 1 80 ? 3.189 6.465 14.727 1 97.19 80 GLU B O 1
ATOM 1760 N N . HIS B 1 81 ? 4.688 6.953 13.062 1 97.31 81 HIS B N 1
ATOM 1761 C CA . HIS B 1 81 ? 3.975 8.148 12.617 1 97.31 81 HIS B CA 1
ATOM 1762 C C . HIS B 1 81 ? 3.85 8.18 11.102 1 97.31 81 HIS B C 1
ATOM 1764 O O . HIS B 1 81 ? 4.793 7.832 10.391 1 97.31 81 HIS B O 1
ATOM 1770 N N . ILE B 1 82 ? 2.643 8.664 10.703 1 97.81 82 ILE B N 1
ATOM 1771 C CA . ILE B 1 82 ? 2.426 8.93 9.281 1 97.81 82 ILE B CA 1
ATOM 1772 C C . ILE B 1 82 ? 1.936 10.367 9.102 1 97.81 82 ILE B C 1
ATOM 1774 O O . ILE B 1 82 ? 0.985 10.797 9.758 1 97.81 82 ILE B O 1
ATOM 1778 N N . TYR B 1 83 ? 2.602 11.07 8.273 1 96.88 83 TYR B N 1
ATOM 1779 C CA . TYR B 1 83 ? 2.203 12.414 7.887 1 96.88 83 TYR B CA 1
ATOM 1780 C C . TYR B 1 83 ? 1.685 12.445 6.457 1 96.88 83 TYR B C 1
ATOM 1782 O O . TYR B 1 83 ? 2.318 11.898 5.551 1 96.88 83 TYR B O 1
ATOM 1790 N N . ILE B 1 84 ? 0.596 13.094 6.281 1 95.69 84 ILE B N 1
ATOM 1791 C CA . ILE B 1 84 ? -0.014 13.156 4.957 1 95.69 84 ILE B CA 1
ATOM 1792 C C . ILE B 1 84 ? -0.32 14.609 4.598 1 95.69 84 ILE B C 1
ATOM 1794 O O . ILE B 1 84 ? -1.078 15.281 5.297 1 95.69 84 ILE B O 1
ATOM 1798 N N . ASP B 1 85 ? 0.281 15 3.51 1 92.62 85 ASP B N 1
ATOM 1799 C CA . ASP B 1 85 ? 0.011 16.359 3.027 1 92.62 85 ASP B CA 1
ATOM 1800 C C . ASP B 1 85 ? -0.82 16.328 1.746 1 92.62 85 ASP B C 1
ATOM 1802 O O . ASP B 1 85 ? -0.575 15.5 0.859 1 92.62 85 ASP B O 1
ATOM 1806 N N . GLY B 1 86 ? -1.83 17.156 1.722 1 85.5 86 GLY B N 1
ATOM 1807 C CA . GLY B 1 86 ? -2.613 17.312 0.506 1 85.5 86 GLY B CA 1
ATOM 1808 C C . GLY B 1 86 ? -3.609 16.188 0.29 1 85.5 86 GLY B C 1
ATOM 1809 O O . GLY B 1 86 ? -3.818 15.742 -0.842 1 85.5 86 GLY B O 1
ATOM 1810 N N . LEU B 1 87 ? -4.281 15.703 1.229 1 82.06 87 LEU B N 1
ATOM 1811 C CA . LEU B 1 87 ? -5.133 14.523 1.166 1 82.06 87 LEU B CA 1
ATOM 1812 C C . LEU B 1 87 ? -6.266 14.719 0.165 1 82.06 87 LEU B C 1
ATOM 1814 O O . LEU B 1 87 ? -6.582 13.82 -0.61 1 82.06 87 LEU B O 1
ATOM 1818 N N . LEU B 1 88 ? -6.82 15.859 0.09 1 77.44 88 LEU B N 1
ATOM 1819 C CA . LEU B 1 88 ? -7.961 16.109 -0.788 1 77.44 88 LEU B CA 1
ATOM 1820 C C . LEU B 1 88 ? -7.551 15.984 -2.252 1 77.44 88 LEU B C 1
ATOM 1822 O O . LEU B 1 88 ?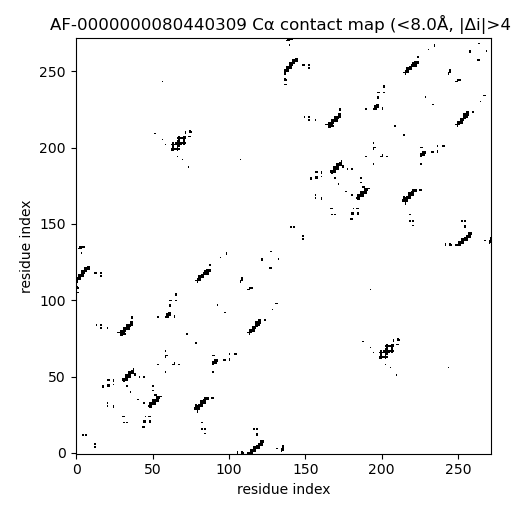 -8.344 15.539 -3.086 1 77.44 88 LEU B O 1
ATOM 1826 N N . SER B 1 89 ? -6.379 16.438 -2.545 1 80.19 89 SER B N 1
ATOM 1827 C CA . SER B 1 89 ? -5.895 16.328 -3.916 1 80.19 89 SER B CA 1
ATOM 1828 C C . SER B 1 89 ? -5.695 14.859 -4.312 1 80.19 89 SER B C 1
ATOM 1830 O O . SER B 1 89 ? -5.785 14.516 -5.492 1 80.19 89 SER B O 1
ATOM 1832 N N . ILE B 1 90 ? -5.43 14.117 -3.338 1 78.56 90 ILE B N 1
ATOM 1833 C CA . ILE B 1 90 ? -5.191 12.695 -3.545 1 78.56 90 ILE B CA 1
ATOM 1834 C C . ILE B 1 90 ? -6.527 11.961 -3.658 1 78.56 90 ILE B C 1
ATOM 1836 O O . ILE B 1 90 ? -6.664 11.031 -4.457 1 78.56 90 ILE B O 1
ATOM 1840 N N . LEU B 1 91 ? -7.43 12.688 -2.854 1 80.56 91 LEU B N 1
ATOM 1841 C CA . LEU B 1 91 ? -8.727 12.016 -2.771 1 80.56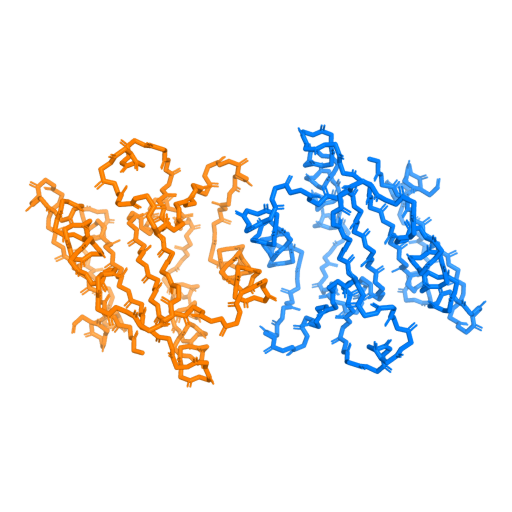 91 LEU B CA 1
ATOM 1842 C C . LEU B 1 91 ? -9.695 12.57 -3.811 1 80.56 91 LEU B C 1
ATOM 1844 O O . LEU B 1 91 ? -9.609 13.742 -4.184 1 80.56 91 LEU B O 1
ATOM 1848 N N . ASN B 1 92 ? -10.367 11.875 -4.707 1 79.19 92 ASN B N 1
ATOM 1849 C CA . ASN B 1 92 ? -11.477 12.203 -5.59 1 79.19 92 ASN B CA 1
ATOM 1850 C C . ASN B 1 92 ? -12.727 11.398 -5.246 1 79.19 92 ASN B C 1
ATOM 1852 O O . ASN B 1 92 ? -13.312 10.758 -6.117 1 79.19 92 ASN B O 1
ATOM 1856 N N . CYS B 1 93 ? -13.133 11.742 -3.895 1 83.25 93 CYS B N 1
ATOM 1857 C CA . CYS B 1 93 ? -14.18 10.836 -3.447 1 83.25 93 CYS B CA 1
ATOM 1858 C C . CYS B 1 93 ? -15.352 11.609 -2.854 1 83.25 93 CYS B C 1
ATOM 1860 O O . CYS B 1 93 ? -15.227 12.805 -2.559 1 83.25 93 CYS B O 1
ATOM 1862 N N . SER B 1 94 ? -16.438 10.945 -2.725 1 83.19 94 SER B N 1
ATOM 1863 C CA . SER B 1 94 ? -17.609 11.508 -2.09 1 83.19 94 SER B CA 1
ATOM 1864 C C . SER B 1 94 ? -17.422 11.656 -0.583 1 83.19 94 SER B C 1
ATOM 1866 O O . SER B 1 94 ? -16.484 11.094 -0.018 1 83.19 94 SER B O 1
ATOM 1868 N N . LEU B 1 95 ? -18.328 12.422 -0.008 1 81.75 95 LEU B N 1
ATOM 1869 C CA . LEU B 1 95 ? -18.297 12.602 1.44 1 81.75 95 LEU B CA 1
ATOM 1870 C C . LEU B 1 95 ? -18.469 11.258 2.15 1 81.75 95 LEU B C 1
ATOM 1872 O O . LEU B 1 95 ? -17.812 11 3.16 1 81.75 95 LEU B O 1
ATOM 1876 N N . HIS B 1 96 ? -19.297 10.461 1.593 1 87.06 96 HIS B N 1
ATOM 1877 C CA . HIS B 1 96 ? -19.531 9.148 2.184 1 87.06 96 HIS B CA 1
ATOM 1878 C C . HIS B 1 96 ? -18.266 8.289 2.127 1 87.06 96 HIS B C 1
ATOM 1880 O O . HIS B 1 96 ? -17.906 7.648 3.115 1 87.06 96 HIS B O 1
ATOM 1886 N N . GLU B 1 97 ? -17.609 8.328 1.086 1 88.75 97 GLU B N 1
ATOM 1887 C CA . GLU B 1 97 ? -16.375 7.566 0.928 1 88.75 97 GLU B CA 1
ATOM 1888 C C . GLU B 1 97 ? -15.273 8.086 1.858 1 88.75 97 GLU B C 1
ATOM 1890 O O . GLU B 1 97 ? -14.492 7.305 2.4 1 88.75 97 GLU B O 1
ATOM 1895 N N . THR B 1 98 ? -15.336 9.344 1.981 1 87.69 98 THR B N 1
ATOM 1896 C CA . THR B 1 98 ? -14.344 9.961 2.855 1 87.69 98 THR B CA 1
ATOM 1897 C C . THR B 1 98 ? -14.578 9.562 4.309 1 87.69 98 THR B C 1
ATOM 1899 O O . THR B 1 98 ? -13.633 9.234 5.027 1 87.69 98 THR B O 1
ATOM 1902 N N . LYS B 1 99 ? -15.758 9.586 4.691 1 88.06 99 LYS B N 1
ATOM 1903 C CA . LYS B 1 99 ? -16.109 9.156 6.043 1 88.06 99 LYS B CA 1
ATOM 1904 C C . LYS B 1 99 ? -15.68 7.707 6.281 1 88.06 99 LYS B C 1
ATOM 1906 O O . LYS B 1 99 ? -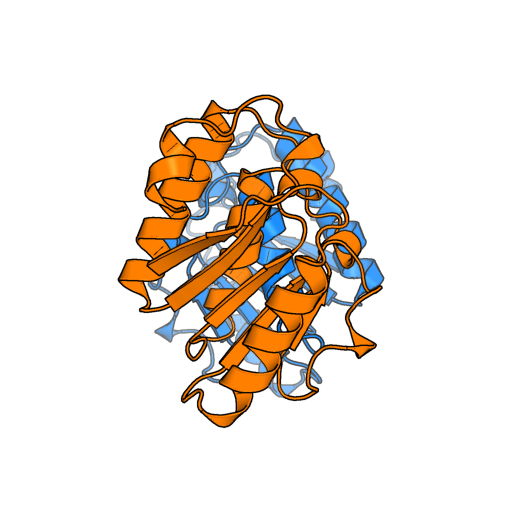15.086 7.391 7.312 1 88.06 99 LYS B O 1
ATOM 1911 N N . ASP B 1 100 ? -15.992 6.863 5.34 1 91.69 100 ASP B N 1
ATOM 1912 C CA . ASP B 1 100 ? -15.609 5.461 5.434 1 91.69 100 ASP B CA 1
ATOM 1913 C C . ASP B 1 100 ? -14.094 5.309 5.547 1 91.69 100 ASP B C 1
ATOM 1915 O O . ASP B 1 100 ? -13.602 4.488 6.324 1 91.69 100 ASP B O 1
ATOM 1919 N N . LEU B 1 101 ? -13.445 6.082 4.789 1 92.62 101 LEU B N 1
ATOM 1920 C CA . LEU B 1 101 ? -11.992 6.047 4.824 1 92.62 101 LEU B CA 1
ATOM 1921 C C . LEU B 1 101 ? -11.469 6.383 6.219 1 92.62 101 LEU B C 1
ATOM 1923 O O . LEU B 1 101 ? -10.648 5.652 6.777 1 92.62 101 LEU B O 1
ATOM 1927 N N . PHE B 1 102 ? -11.969 7.41 6.801 1 91.31 102 PHE B N 1
ATOM 1928 C CA . PHE B 1 102 ? -11.477 7.852 8.102 1 91.31 102 PHE B CA 1
ATOM 1929 C C . PHE B 1 102 ? -11.812 6.832 9.18 1 91.31 102 PHE B C 1
ATOM 1931 O O . PHE B 1 102 ? -11.047 6.641 10.125 1 91.31 102 PHE B O 1
ATOM 1938 N N . LEU B 1 103 ? -12.922 6.23 9.07 1 92.31 103 LEU B N 1
ATOM 1939 C CA . LEU B 1 103 ? -13.273 5.172 10.016 1 92.31 103 LEU B CA 1
ATOM 1940 C C . LEU B 1 103 ? -12.273 4.02 9.938 1 92.31 103 LEU B C 1
ATOM 1942 O O . LEU B 1 103 ? -11.812 3.523 10.969 1 92.31 103 LEU B O 1
ATOM 1946 N N . LYS B 1 104 ? -11.969 3.645 8.734 1 93.5 104 LYS B N 1
ATOM 1947 C CA . LYS B 1 104 ? -11.008 2.562 8.531 1 93.5 104 LYS B CA 1
ATOM 1948 C C . LYS B 1 104 ? -9.625 2.957 9.039 1 93.5 104 LYS B C 1
ATOM 1950 O O . LYS B 1 104 ? -8.945 2.158 9.68 1 93.5 104 LYS B O 1
ATOM 1955 N N . LEU B 1 105 ? -9.273 4.184 8.773 1 93.75 105 LEU B N 1
ATOM 1956 C CA . LEU B 1 105 ? -7.969 4.664 9.219 1 93.75 105 LEU B CA 1
ATOM 1957 C C . LEU B 1 105 ? -7.891 4.699 10.742 1 93.75 105 LEU B C 1
ATOM 1959 O O . LEU B 1 105 ? -6.855 4.359 11.32 1 93.75 105 LEU B O 1
ATOM 1963 N N . SER B 1 106 ? -8.945 5.102 11.336 1 93.5 106 SER B N 1
ATOM 1964 C CA . SER B 1 106 ? -8.984 5.129 12.797 1 93.5 106 SER B CA 1
ATOM 1965 C C . SER B 1 106 ? -8.766 3.734 13.375 1 93.5 106 SER B C 1
ATOM 1967 O O . SER B 1 106 ? -8.016 3.566 14.344 1 93.5 106 SER B O 1
ATOM 1969 N N . LYS B 1 107 ? -9.359 2.766 12.773 1 94.44 107 LYS B N 1
ATOM 1970 C CA . LYS B 1 107 ? -9.219 1.387 13.227 1 94.44 107 LYS B CA 1
ATOM 1971 C C . LYS B 1 107 ? -7.773 0.91 13.086 1 94.44 107 LYS B C 1
ATOM 1973 O O . LYS B 1 107 ? -7.234 0.277 14 1 94.44 107 LYS B O 1
ATOM 1978 N N . ILE B 1 108 ? -7.207 1.254 12.008 1 94.38 108 ILE B N 1
ATOM 1979 C CA . ILE B 1 108 ? -5.836 0.829 11.75 1 94.38 108 ILE B CA 1
ATOM 1980 C C . ILE B 1 108 ? -4.887 1.516 12.727 1 94.38 108 ILE B C 1
ATOM 1982 O O . ILE B 1 108 ? -3.961 0.889 13.25 1 94.38 108 ILE B O 1
ATOM 1986 N N . CYS B 1 109 ? -5.078 2.766 12.945 1 94.69 109 CYS B N 1
ATOM 1987 C CA . CYS B 1 109 ? -4.246 3.514 13.883 1 94.69 109 CYS B CA 1
ATOM 1988 C C . CYS B 1 109 ? -4.305 2.896 15.273 1 94.69 109 CYS B C 1
ATOM 1990 O O . CYS B 1 109 ? -3.275 2.734 15.93 1 94.69 109 CYS B O 1
ATOM 1992 N N . ASN B 1 110 ? -5.465 2.541 15.656 1 94.94 110 ASN B N 1
ATOM 1993 C CA . ASN B 1 110 ? -5.648 1.94 16.969 1 94.94 110 ASN B CA 1
ATOM 1994 C C . ASN B 1 110 ? -5.016 0.553 17.047 1 94.94 110 ASN B C 1
ATOM 1996 O O . ASN B 1 110 ? -4.316 0.236 18.016 1 94.94 110 ASN B O 1
ATOM 2000 N N . LYS B 1 111 ? -5.242 -0.203 16.031 1 94.06 111 LYS B N 1
ATOM 2001 C CA . LYS B 1 111 ? -4.766 -1.582 16 1 94.06 111 LYS B CA 1
ATOM 2002 C C . LYS B 1 111 ? -3.24 -1.635 16.047 1 94.06 111 LYS B C 1
ATOM 2004 O O . LYS B 1 111 ? -2.66 -2.494 16.719 1 94.06 111 LYS B O 1
ATOM 2009 N N . TYR B 1 112 ? -2.572 -0.723 15.391 1 94 112 TYR B N 1
ATOM 2010 C CA . TYR B 1 112 ? -1.129 -0.826 15.211 1 94 112 TYR B CA 1
ATOM 2011 C C . TYR B 1 112 ? -0.405 0.266 15.992 1 94 112 TYR B C 1
ATOM 2013 O O . TYR B 1 112 ? 0.812 0.42 15.875 1 94 112 TYR B O 1
ATOM 2021 N N . ASN B 1 113 ? -1.144 1.062 16.75 1 94.75 113 ASN B N 1
ATOM 2022 C CA . ASN B 1 113 ? -0.589 2.127 17.578 1 94.75 113 ASN B CA 1
ATOM 2023 C C . ASN B 1 113 ? 0.214 3.125 16.75 1 94.75 113 ASN B C 1
ATOM 2025 O O . ASN B 1 113 ? 1.366 3.418 17.078 1 94.75 113 ASN B O 1
ATOM 2029 N N . ILE B 1 114 ? -0.452 3.631 15.766 1 96.31 114 ILE B N 1
ATOM 2030 C CA . ILE B 1 114 ? 0.142 4.598 14.852 1 96.31 114 ILE B CA 1
ATOM 2031 C C . ILE B 1 114 ? -0.54 5.953 15.023 1 96.31 114 ILE B C 1
ATOM 2033 O O . ILE B 1 114 ? -1.761 6.027 15.18 1 96.31 114 ILE B O 1
ATOM 2037 N N . ASP B 1 115 ? 0.227 7.039 14.945 1 96 115 ASP B N 1
ATOM 2038 C CA . ASP B 1 115 ? -0.318 8.391 14.891 1 96 115 ASP B CA 1
ATOM 2039 C C . ASP B 1 115 ? -0.27 8.953 13.477 1 96 115 ASP B C 1
ATOM 2041 O O . ASP B 1 115 ? 0.767 8.891 12.812 1 96 115 ASP B O 1
ATOM 2045 N N . MET B 1 116 ? -1.42 9.508 13.07 1 96.25 116 MET B N 1
ATOM 2046 C CA . MET B 1 116 ? -1.514 10.07 11.727 1 96.25 116 MET B CA 1
ATOM 2047 C C . MET B 1 116 ? -1.811 11.562 11.781 1 96.25 116 MET B C 1
ATOM 2049 O O . MET B 1 116 ? -2.666 12 12.547 1 96.25 116 MET B O 1
ATOM 2053 N N . PHE B 1 117 ? -1.022 12.297 11.031 1 94.75 117 PHE B N 1
ATOM 2054 C CA . PHE B 1 117 ? -1.197 13.734 10.906 1 94.75 117 PHE B CA 1
ATOM 2055 C C . PHE B 1 117 ? -1.523 14.117 9.461 1 94.75 117 PHE B C 1
ATOM 2057 O O . PHE B 1 117 ? -0.738 13.852 8.555 1 94.75 117 PHE B O 1
ATOM 2064 N N . ILE B 1 118 ? -2.672 14.805 9.352 1 92.88 118 ILE B N 1
ATOM 2065 C CA . ILE B 1 118 ? -3.17 15 7.996 1 92.88 118 ILE B CA 1
ATOM 2066 C C . ILE B 1 118 ? -3.443 16.484 7.75 1 92.88 118 ILE B C 1
ATOM 2068 O O . ILE B 1 118 ? -4.164 17.125 8.516 1 92.88 118 ILE B O 1
ATOM 2072 N N . ASN B 1 119 ? -2.857 16.938 6.66 1 89 119 ASN B N 1
ATOM 2073 C CA . ASN B 1 119 ? -3.227 18.25 6.156 1 89 119 ASN B CA 1
ATOM 2074 C C . ASN B 1 119 ? -4.312 18.156 5.09 1 89 119 ASN B C 1
ATOM 2076 O O . ASN B 1 119 ? -4.188 17.391 4.133 1 89 119 ASN B O 1
ATOM 2080 N N . ILE B 1 120 ? -5.383 18.906 5.332 1 82.25 120 ILE B N 1
ATOM 2081 C CA . ILE B 1 120 ? -6.445 19 4.332 1 82.25 120 ILE B CA 1
ATOM 2082 C C . ILE B 1 120 ? -6.547 20.422 3.822 1 82.25 120 ILE B C 1
ATOM 2084 O O . ILE B 1 120 ? -6.59 21.375 4.613 1 82.25 120 ILE B O 1
ATOM 2088 N N . ASN B 1 121 ? -6.418 20.578 2.549 1 71.38 121 ASN B N 1
ATOM 2089 C CA . ASN B 1 121 ? -6.598 21.906 1.987 1 71.38 121 ASN B CA 1
ATOM 2090 C C . ASN B 1 121 ? -8.07 22.281 1.911 1 71.38 121 ASN B C 1
ATOM 2092 O O . ASN B 1 121 ? -8.852 21.641 1.201 1 71.38 121 ASN B O 1
ATOM 2096 N N . SER B 1 122 ? -8.586 22.969 2.857 1 62.22 122 SER B N 1
ATOM 2097 C CA . SER B 1 122 ? -9.992 23.328 3.01 1 62.22 122 SER B CA 1
ATOM 2098 C C . SER B 1 122 ? -10.469 24.203 1.851 1 62.22 122 SER B C 1
ATOM 2100 O O . SER B 1 122 ? -11.672 24.375 1.654 1 62.22 122 SER B O 1
ATOM 2102 N N . GLU B 1 123 ? -9.594 24.875 1.216 1 59.75 123 GLU B N 1
ATOM 2103 C CA . GLU B 1 123 ? -10.141 25.75 0.171 1 59.75 123 GLU B CA 1
ATOM 2104 C C . GLU B 1 123 ? -11.07 24.969 -0.759 1 59.75 123 GLU B C 1
ATOM 2106 O O . GLU B 1 123 ? -11.961 25.547 -1.382 1 59.75 123 GLU B O 1
ATOM 2111 N N . LYS B 1 124 ? -10.875 23.781 -0.771 1 57.56 124 LYS B N 1
ATOM 2112 C CA . LYS B 1 124 ? -11.68 22.984 -1.691 1 57.56 124 LYS B CA 1
ATOM 2113 C C . LYS B 1 124 ? -12.93 22.438 -0.999 1 57.56 124 LYS B C 1
ATOM 2115 O O . LYS B 1 124 ? -13.82 21.891 -1.652 1 57.56 124 LYS B O 1
ATOM 2120 N N . MET B 1 125 ? -12.898 22.547 0.234 1 56.62 125 MET B N 1
ATOM 2121 C CA . MET B 1 125 ? -14.109 22.078 0.903 1 56.62 125 MET B CA 1
ATOM 2122 C C . MET B 1 125 ? -14.883 23.25 1.514 1 56.62 125 MET B C 1
ATOM 2124 O O . MET B 1 125 ? -14.32 24.047 2.27 1 56.62 125 MET B O 1
ATOM 2128 N N . THR B 1 126 ? -15.805 23.75 0.896 1 55.75 126 THR B N 1
ATOM 2129 C CA . THR B 1 126 ? -16.625 24.828 1.454 1 55.75 126 THR B CA 1
ATOM 2130 C C . THR B 1 126 ? -16.922 24.562 2.928 1 55.75 126 THR B C 1
ATOM 2132 O O . THR B 1 126 ? -16.953 25.484 3.734 1 55.75 126 THR B O 1
ATOM 2135 N N . GLU B 1 127 ? -17.266 23.344 3.326 1 58.84 127 GLU B N 1
ATOM 2136 C CA . GLU B 1 127 ? -17.562 22.938 4.699 1 58.84 127 GLU B CA 1
ATOM 2137 C C . GLU B 1 127 ? -16.906 21.609 5.055 1 58.84 127 GLU B C 1
ATOM 2139 O O . GLU B 1 127 ? -17 20.641 4.301 1 58.84 127 GLU B O 1
ATOM 2144 N N . ILE B 1 128 ? -15.977 21.688 6.023 1 64.5 128 ILE B N 1
ATOM 2145 C CA . ILE B 1 128 ? -15.453 20.453 6.574 1 64.5 128 ILE B CA 1
ATOM 2146 C C . ILE B 1 128 ? -16.594 19.625 7.168 1 64.5 128 ILE B C 1
ATOM 2148 O O . ILE B 1 128 ? -17.312 20.094 8.039 1 64.5 128 ILE B O 1
ATOM 2152 N N . PRO B 1 129 ? -16.75 18.453 6.586 1 68.75 129 PRO B N 1
ATOM 2153 C CA . PRO B 1 129 ? -17.844 17.641 7.125 1 68.75 129 PRO B CA 1
ATOM 2154 C C . PRO B 1 129 ? -17.688 17.359 8.617 1 68.75 129 PRO B C 1
ATOM 2156 O O . PRO B 1 129 ? -16.562 17.312 9.125 1 68.75 129 PRO B O 1
ATOM 2159 N N . GLU B 1 130 ? -18.828 17.375 9.234 1 68.56 130 GLU B N 1
ATOM 2160 C CA . GLU B 1 130 ? -18.938 17.172 10.68 1 68.56 130 GLU B CA 1
ATOM 2161 C C . GLU B 1 130 ? -18.078 16 11.133 1 68.56 130 GLU B C 1
ATOM 2163 O O . GLU B 1 130 ? -17.438 16.062 12.195 1 68.56 130 GLU B O 1
ATOM 2168 N N . PHE B 1 131 ? -18.031 14.977 10.344 1 67 131 PHE B N 1
ATOM 2169 C CA . PHE B 1 131 ? -17.328 13.773 10.781 1 67 131 PHE B CA 1
ATOM 2170 C C . PHE B 1 131 ? -15.828 14.023 10.883 1 67 131 PHE B C 1
ATOM 2172 O O . PHE B 1 131 ? -15.141 13.383 11.672 1 67 131 PHE B O 1
ATOM 2179 N N . ILE B 1 132 ? -15.352 14.945 10.094 1 70.06 132 ILE B N 1
ATOM 2180 C CA . ILE B 1 132 ? -13.93 15.297 10.125 1 70.06 132 ILE B CA 1
ATOM 2181 C C . ILE B 1 132 ? -13.625 16.109 11.375 1 70.06 132 ILE B C 1
ATOM 2183 O O . ILE B 1 132 ? -12.516 16.047 11.906 1 70.06 132 ILE B O 1
ATOM 2187 N N . GLU B 1 133 ? -14.641 16.719 11.844 1 69.75 133 GLU B N 1
ATOM 2188 C CA . GLU B 1 133 ? -14.477 17.562 13.023 1 69.75 133 GLU B CA 1
ATOM 2189 C C . GLU B 1 133 ? -14.039 16.75 14.234 1 69.75 133 GLU B C 1
ATOM 2191 O O . GLU B 1 133 ? -13.359 17.266 15.117 1 69.75 133 GLU B O 1
ATOM 2196 N N . GLU B 1 134 ? -14.406 15.453 14.188 1 70 134 GLU B N 1
ATOM 2197 C CA . GLU B 1 134 ? -14.039 14.586 15.305 1 70 134 GLU B CA 1
ATOM 2198 C C . GLU B 1 134 ? -12.539 14.312 15.312 1 70 134 GLU B C 1
ATOM 2200 O O . GLU B 1 134 ? -11.984 13.883 16.328 1 70 134 GLU B O 1
ATOM 2205 N N . PHE B 1 135 ? -11.938 14.625 14.195 1 71.19 135 PHE B N 1
ATOM 2206 C CA . PHE B 1 135 ? -10.523 14.305 14.086 1 71.19 135 PHE B CA 1
ATOM 2207 C C . PHE B 1 135 ? -9.68 15.578 14.055 1 71.19 135 PHE B C 1
ATOM 2209 O O . PHE B 1 135 ? -8.469 15.516 13.852 1 71.19 135 PHE B O 1
ATOM 2216 N N . VAL B 1 136 ? -10.344 16.703 14.023 1 67.56 136 VAL B N 1
ATOM 2217 C CA . VAL B 1 136 ? -9.641 17.984 14.07 1 67.56 136 VAL B CA 1
ATOM 2218 C C . VAL B 1 136 ? -9.336 18.344 15.516 1 67.56 136 VAL B C 1
ATOM 2220 O O . VAL B 1 136 ? -10.156 18.125 16.406 1 67.56 136 VAL B O 1
#

Sequence (272 aa):
MIQIFCNERGSGKTKKLIEKANIYVREAKGNIVFIDDDHTNARFVDRNIRFVSTDDFHIKGCKCFYGFLCGILSSDYDIEHIYIDGLLSILNCSLHETKDLFLKLSKICNKYNIDMFININSEKMTEIPEFIEEFVMIQIFCNERGSGKTKKLIEKANIYVREAKGNIVFIDDDHTNARFVDRNIRFVSTDDFHIKGCKCFYGFLCGILSSDYDIEHIYIDGLLSILNCSLHETKDLFLKLSKICNKYNIDMFININSEKMTEIPEFIEEFV

Solvent-accessible surface area (backbone atoms only — not comparable to full-atom values): 14494 Å² total; per-residue (Å²): 76,62,42,44,43,74,46,60,72,87,70,49,57,68,58,48,53,40,49,51,52,50,60,42,64,77,71,48,89,46,42,39,38,38,37,26,56,51,68,86,59,52,84,74,43,47,87,86,38,47,72,40,44,38,54,85,69,66,50,54,24,46,55,14,42,52,19,20,53,48,15,37,47,71,70,40,86,48,44,35,38,39,37,35,42,46,47,53,80,38,34,76,60,53,72,67,47,47,52,53,40,51,54,53,49,50,51,51,19,61,74,64,62,23,39,36,40,35,36,36,56,36,75,78,38,92,63,79,53,72,77,54,53,78,31,82,77,65,41,44,43,74,48,59,71,86,70,48,57,68,58,48,53,40,50,53,51,50,60,43,62,78,68,48,90,46,42,41,39,38,37,26,56,50,67,86,57,51,84,72,44,48,86,86,38,47,71,41,44,39,54,83,71,64,51,54,24,45,54,14,43,52,19,20,53,49,14,36,47,71,71,39,86,50,45,35,39,40,36,35,42,47,48,54,80,38,36,76,61,52,71,68,48,48,51,52,42,52,54,52,49,51,52,50,19,62,74,62,63,23,38,36,40,36,36,36,55,36,76,77,38,93,65,79,54,71,78,53,54,78,32,83

pLDDT: mean 87.98, std 11.54, range [55.41, 98.12]